Protein AF-A0A1B6MN52-F1 (afdb_monomer_lite)

Foldseek 3Di:
DDDDDDDDDDDDDDDDDDDDDCDPVNVVVVVVPDPPPPPPPLPQAPPWDWDDDPPDPDIFIPDAAECLVLQDPPHDLVSSLVVVVVCVSNQGAEYEEECVRNHLRSLLSQLVSCVVVVDDPVSHAYEYEAFQDPPDRDGGQALVRLVVVLVSSCVSSVHQAHAEYEHAEHDPVDPLVRNVVSQVVCCVVVRYVYYYYHHDDPVSVD

Structure (mmCIF, N/CA/C/O backbone):
data_AF-A0A1B6MN52-F1
#
_entry.id   AF-A0A1B6MN52-F1
#
loop_
_atom_site.group_PDB
_atom_site.id
_atom_site.type_symbol
_atom_site.label_atom_id
_atom_site.label_alt_id
_atom_site.label_comp_id
_atom_site.label_asym_id
_atom_site.label_entity_id
_atom_site.label_seq_id
_atom_site.pdbx_PDB_ins_code
_atom_site.Cartn_x
_atom_site.Cartn_y
_atom_site.Cartn_z
_atom_site.occupancy
_atom_site.B_iso_or_equiv
_atom_site.auth_seq_id
_atom_site.auth_comp_id
_atom_site.auth_asym_id
_atom_site.auth_atom_id
_atom_site.pdbx_PDB_model_num
ATOM 1 N N . MET A 1 1 ? -15.854 -44.722 72.626 1.00 38.00 1 MET A N 1
ATOM 2 C CA . MET A 1 1 ? -16.745 -44.082 71.643 1.00 38.00 1 MET A CA 1
ATOM 3 C C . MET A 1 1 ? -17.231 -45.187 70.725 1.00 38.00 1 MET A C 1
ATOM 5 O O . MET A 1 1 ? -16.377 -45.748 70.057 1.00 38.00 1 MET A O 1
ATOM 9 N N . GLU A 1 2 ? -18.524 -45.522 70.873 1.00 32.69 2 GLU A N 1
ATOM 10 C CA . GLU A 1 2 ? -19.484 -46.170 69.937 1.00 32.69 2 GLU A CA 1
ATOM 11 C C . GLU A 1 2 ? -18.996 -47.422 69.177 1.00 32.69 2 GLU A C 1
ATOM 13 O O . GLU A 1 2 ? -18.008 -47.378 68.462 1.00 32.69 2 GLU A O 1
ATOM 18 N N . GLU A 1 3 ? -19.532 -48.638 69.319 1.00 29.34 3 GLU A N 1
ATOM 19 C CA . GLU A 1 3 ? -20.911 -49.164 69.391 1.00 29.34 3 GLU A CA 1
ATOM 20 C C . GLU A 1 3 ? -21.822 -48.914 68.166 1.00 29.34 3 GLU A C 1
ATOM 22 O O . GLU A 1 3 ? -22.096 -47.787 67.778 1.00 29.34 3 GLU A O 1
ATOM 27 N N . PHE A 1 4 ? -22.355 -50.043 67.683 1.00 29.48 4 PHE A N 1
ATOM 28 C CA . PHE A 1 4 ? -23.618 -50.285 66.978 1.00 29.48 4 PHE A CA 1
ATOM 29 C C . PHE A 1 4 ? -23.739 -50.367 65.441 1.00 29.48 4 PHE A C 1
ATOM 31 O O . PHE A 1 4 ? -23.394 -49.491 64.657 1.00 29.48 4 PHE A O 1
ATOM 38 N N . GLN A 1 5 ? -24.316 -51.522 65.090 1.00 36.25 5 GLN A N 1
ATOM 39 C CA . GLN A 1 5 ? -24.817 -52.060 63.828 1.00 36.25 5 GLN A CA 1
ATOM 40 C C . GLN A 1 5 ? -25.944 -51.218 63.205 1.00 36.25 5 GLN A C 1
ATOM 42 O O . GLN A 1 5 ? -26.665 -50.551 63.939 1.00 36.25 5 GLN A O 1
ATOM 47 N N . SER A 1 6 ? -26.190 -51.391 61.895 1.00 31.91 6 SER A N 1
ATOM 48 C CA . SER A 1 6 ? -27.528 -51.632 61.289 1.00 31.91 6 SER A CA 1
ATOM 49 C C . SER A 1 6 ? -27.503 -51.336 59.772 1.00 31.91 6 SER A C 1
ATOM 51 O O . SER A 1 6 ? -27.107 -50.246 59.384 1.00 31.91 6 SER A O 1
ATOM 53 N N . SER A 1 7 ? -27.688 -52.318 58.879 1.00 33.12 7 SER A N 1
ATOM 54 C CA . SER A 1 7 ? -28.946 -52.803 58.242 1.00 33.12 7 SER A CA 1
ATOM 55 C C . SER A 1 7 ? -29.486 -51.968 57.066 1.00 33.12 7 SER A C 1
ATOM 57 O O . SER A 1 7 ? -29.616 -50.755 57.187 1.00 33.12 7 SER A O 1
ATOM 59 N N . ASN A 1 8 ? -29.974 -52.704 56.048 1.00 30.25 8 ASN A N 1
ATOM 60 C CA . ASN A 1 8 ? -31.062 -52.377 55.101 1.00 30.25 8 ASN A CA 1
ATOM 61 C C . ASN A 1 8 ? -30.804 -51.308 54.020 1.00 30.25 8 ASN A C 1
ATOM 63 O O . ASN A 1 8 ? -30.066 -50.364 54.237 1.00 30.25 8 ASN A O 1
ATOM 67 N N . GLU A 1 9 ? -31.408 -51.302 52.828 1.00 31.66 9 GLU A N 1
ATOM 68 C CA . GLU A 1 9 ? -32.207 -52.210 51.982 1.00 31.66 9 GLU A CA 1
ATOM 69 C C . GLU A 1 9 ? -32.441 -51.429 50.654 1.00 31.66 9 GLU A C 1
ATOM 71 O O . GLU A 1 9 ? -32.472 -50.204 50.677 1.00 31.66 9 GLU A O 1
ATOM 76 N N . LEU A 1 10 ? -32.653 -52.134 49.532 1.00 33.28 10 LEU A N 1
ATOM 77 C CA . LEU A 1 10 ? -33.453 -51.750 48.340 1.00 33.28 10 LEU A CA 1
ATOM 78 C C . LEU A 1 10 ? -33.221 -50.407 47.592 1.00 33.28 10 LEU A C 1
ATOM 80 O O . LEU A 1 10 ? -33.632 -49.354 48.060 1.00 33.28 10 LEU A O 1
ATOM 84 N N . GLN A 1 11 ? -32.817 -50.495 46.307 1.00 29.39 11 GLN A N 1
ATOM 85 C CA . GLN A 1 11 ? -33.588 -49.955 45.156 1.00 29.39 11 GLN A CA 1
ATOM 86 C C . GLN A 1 11 ? -32.967 -50.308 43.778 1.00 29.39 11 GLN A C 1
ATOM 88 O O . GLN A 1 11 ? -31.886 -49.854 43.417 1.00 29.39 11 GLN A O 1
ATOM 93 N N . GLN A 1 12 ? -33.698 -51.091 42.976 1.00 32.03 12 GLN A N 1
ATOM 94 C CA . GLN A 1 12 ? -33.739 -50.978 41.504 1.00 32.03 12 GLN A CA 1
ATOM 95 C C . GLN A 1 12 ? -34.892 -50.004 41.130 1.00 32.03 12 GLN A C 1
ATOM 97 O O . GLN A 1 12 ? -35.691 -49.684 42.012 1.00 32.03 12 GLN A O 1
ATOM 102 N N . PRO A 1 13 ? -35.198 -49.732 39.843 1.00 57.84 13 PRO A N 1
ATOM 103 C CA . PRO A 1 13 ? -34.399 -49.201 38.718 1.00 57.84 13 PRO A CA 1
ATOM 104 C C . PRO A 1 13 ? -35.141 -48.011 38.038 1.00 57.84 13 PRO A C 1
ATOM 106 O O . PRO A 1 13 ? -36.329 -47.867 38.276 1.00 57.84 13 PRO A O 1
ATOM 109 N N . LEU A 1 14 ? -34.557 -47.206 37.127 1.00 27.95 14 LEU A N 1
ATOM 110 C CA . LEU A 1 14 ? -35.370 -46.500 36.099 1.00 27.95 14 LEU A CA 1
ATOM 111 C C . LEU A 1 14 ? -34.567 -45.898 34.923 1.00 27.95 14 LEU A C 1
ATOM 113 O O . LEU A 1 14 ? -33.768 -44.983 35.077 1.00 27.95 14 LEU A O 1
ATOM 117 N N . CYS A 1 15 ? -34.944 -46.385 33.737 1.00 28.12 15 CYS A N 1
ATOM 118 C CA . CYS A 1 15 ? -35.182 -45.661 32.484 1.00 28.12 15 CYS A CA 1
ATOM 119 C C . CYS A 1 15 ? -34.005 -45.067 31.688 1.00 28.12 15 CYS A C 1
ATOM 121 O O . CYS A 1 15 ? -33.531 -43.958 31.922 1.00 28.12 15 CYS A O 1
ATOM 123 N N . MET A 1 16 ? -33.666 -45.781 30.610 1.00 34.88 16 MET A N 1
ATOM 124 C CA . MET A 1 16 ? -33.032 -45.249 29.404 1.00 34.88 16 MET A CA 1
ATOM 125 C C . MET A 1 16 ? -33.866 -44.092 28.831 1.00 34.88 16 MET A C 1
ATOM 127 O O . MET A 1 16 ? -34.917 -44.318 28.230 1.00 34.88 16 MET A O 1
ATOM 131 N N . GLN A 1 17 ? -33.396 -42.854 28.981 1.00 33.91 17 GLN A N 1
ATOM 132 C CA . GLN A 1 17 ? -33.974 -41.724 28.260 1.00 33.91 17 GLN A CA 1
ATOM 133 C C . GLN A 1 17 ? -33.453 -41.712 26.818 1.00 33.91 17 GLN A C 1
ATOM 135 O O . GLN A 1 17 ? -32.267 -41.523 26.556 1.00 33.91 17 GLN A O 1
ATOM 140 N N . HIS A 1 18 ? -34.383 -41.933 25.890 1.00 37.53 18 HIS A N 1
ATOM 141 C CA . HIS A 1 18 ? -34.255 -41.662 24.462 1.00 37.53 18 HIS A CA 1
ATOM 142 C C . HIS A 1 18 ? -33.687 -40.252 24.225 1.00 37.53 18 HIS A C 1
ATOM 144 O O . HIS A 1 18 ? -34.364 -39.256 24.481 1.00 37.53 18 HIS A O 1
ATOM 150 N N . GLN A 1 19 ? -32.480 -40.154 23.670 1.00 38.00 19 GLN A N 1
ATOM 151 C CA . GLN A 1 19 ? -32.040 -38.932 23.002 1.00 38.00 19 GLN A CA 1
ATOM 152 C C . GLN A 1 19 ? -32.740 -38.862 21.643 1.00 38.00 19 GLN A C 1
ATOM 154 O O . GLN A 1 19 ? -32.425 -39.625 20.731 1.00 38.00 19 GLN A O 1
ATOM 159 N N . GLN A 1 20 ? -33.721 -37.968 21.510 1.00 42.91 20 GLN A N 1
ATOM 160 C CA . GLN A 1 20 ? -34.282 -37.643 20.201 1.00 42.91 20 GLN A CA 1
ATOM 161 C C . GLN A 1 20 ? -33.248 -36.862 19.370 1.00 42.91 20 GLN A C 1
ATOM 163 O O . GLN A 1 20 ? -32.614 -35.945 19.899 1.00 42.91 20 GLN A O 1
ATOM 168 N N . PRO A 1 21 ? -33.069 -37.177 18.075 1.00 41.44 21 PRO A N 1
ATOM 169 C CA . PRO A 1 21 ? -32.198 -36.399 17.208 1.00 41.44 21 PRO A CA 1
ATOM 170 C C . PRO A 1 21 ? -32.836 -35.033 16.932 1.00 41.44 21 PRO A C 1
ATOM 172 O O . PRO A 1 21 ? -33.912 -34.942 16.344 1.00 41.44 21 PRO A O 1
ATOM 175 N N . CYS A 1 22 ? -32.155 -33.970 17.360 1.00 42.94 22 CYS A N 1
ATOM 176 C CA . CYS A 1 22 ? -32.529 -32.589 17.068 1.00 42.94 22 CYS A CA 1
ATOM 177 C C . CYS A 1 22 ? -32.523 -32.383 15.545 1.00 42.94 22 CYS A C 1
ATOM 179 O O . CYS A 1 22 ? -31.473 -32.473 14.901 1.00 42.94 22 CYS A O 1
ATOM 181 N N . SER A 1 23 ? -33.698 -32.174 14.948 1.00 67.12 23 SER A N 1
ATOM 182 C CA . SER A 1 23 ? -33.814 -31.952 13.507 1.00 67.12 23 SER A CA 1
ATOM 183 C C . SER A 1 23 ? -33.273 -30.564 13.139 1.00 67.12 23 SER A C 1
ATOM 185 O O . SER A 1 23 ? -33.251 -29.640 13.955 1.00 67.12 23 SER A O 1
ATOM 187 N N . LYS A 1 24 ? -32.851 -30.380 11.879 1.00 52.59 24 LYS A N 1
ATOM 188 C CA . LYS A 1 24 ? -32.388 -29.073 11.366 1.00 52.59 24 LYS A CA 1
ATOM 189 C C . LYS A 1 24 ? -33.420 -27.955 11.593 1.00 52.59 24 LYS A C 1
ATOM 191 O O . LYS A 1 24 ? -33.038 -26.802 11.749 1.00 52.59 24 LYS A O 1
ATOM 196 N N . GLU A 1 25 ? -34.705 -28.298 11.663 1.00 61.56 25 GLU A N 1
ATOM 197 C CA . GLU A 1 25 ? -35.805 -27.369 11.944 1.00 61.56 25 GLU A CA 1
ATOM 198 C C . GLU A 1 25 ? -35.805 -26.867 13.395 1.00 61.56 25 GLU A C 1
ATOM 200 O O . GLU A 1 25 ? -36.065 -25.689 13.621 1.00 61.56 25 GLU A O 1
ATOM 205 N N . GLN A 1 26 ? -35.427 -27.691 14.378 1.00 55.62 26 GLN A N 1
ATOM 206 C CA . GLN A 1 26 ? -35.307 -27.248 15.775 1.00 55.62 26 GLN A CA 1
ATOM 207 C C . GLN A 1 26 ? -34.138 -26.277 15.986 1.00 55.62 26 GLN A C 1
ATOM 209 O O . GLN A 1 26 ? -34.285 -25.298 16.715 1.00 55.62 26 GLN A O 1
ATOM 214 N N . LEU A 1 27 ? -33.011 -26.484 15.296 1.00 55.12 27 LEU A N 1
ATOM 215 C CA . LEU A 1 27 ? -31.889 -25.532 15.275 1.00 55.12 27 LEU A CA 1
ATOM 216 C C . LEU A 1 27 ? -32.271 -24.193 14.624 1.00 55.12 27 LEU A C 1
ATOM 218 O O . LEU A 1 27 ? -31.820 -23.135 15.062 1.00 55.12 27 LEU A O 1
ATOM 222 N N . LEU A 1 28 ? -33.119 -24.223 13.593 1.00 48.66 28 LEU A N 1
ATOM 223 C CA . LEU A 1 28 ? -33.628 -23.012 12.946 1.00 48.66 28 LEU A CA 1
ATOM 224 C C . LEU A 1 28 ? -34.589 -22.240 13.861 1.00 48.66 28 LEU A C 1
ATOM 226 O O . LEU A 1 28 ? -34.486 -21.020 13.949 1.00 48.66 28 LEU A O 1
ATOM 230 N N . LEU A 1 29 ? -35.464 -22.936 14.592 1.00 51.00 29 LEU A N 1
ATOM 231 C CA . LEU A 1 29 ? -36.423 -22.322 15.519 1.00 51.00 29 LEU A CA 1
ATOM 232 C C . LEU A 1 29 ? -35.750 -21.690 16.750 1.00 51.00 29 LEU A C 1
ATOM 234 O O . LEU A 1 29 ? -36.211 -20.658 17.236 1.00 51.00 29 LEU A O 1
ATOM 238 N N . GLN A 1 30 ? -34.630 -22.245 17.226 1.00 52.06 30 GLN A N 1
ATOM 239 C CA . GLN A 1 30 ? -33.857 -21.670 18.338 1.00 52.06 30 GLN A CA 1
ATOM 240 C C . GLN A 1 30 ? -33.238 -20.301 18.003 1.00 52.06 30 GLN A C 1
ATOM 242 O O . GLN A 1 30 ? -33.062 -19.481 18.901 1.00 52.06 30 GLN A O 1
ATOM 247 N N . ASN A 1 31 ? -32.976 -20.015 16.722 1.00 54.22 31 ASN A N 1
ATOM 248 C CA . ASN A 1 31 ? -32.437 -18.727 16.267 1.00 54.22 31 ASN A CA 1
ATOM 249 C C . ASN A 1 31 ? -33.497 -17.626 16.098 1.00 54.22 31 ASN A C 1
ATOM 251 O O . ASN A 1 31 ? -33.137 -16.471 15.883 1.00 54.22 31 ASN A O 1
ATOM 255 N N . ILE A 1 32 ? -34.789 -17.962 16.165 1.00 54.59 32 ILE A N 1
ATOM 256 C CA . ILE A 1 32 ? -35.883 -16.988 16.010 1.00 54.59 32 ILE A CA 1
ATOM 257 C C . ILE A 1 32 ? -36.199 -16.295 17.348 1.00 54.59 32 ILE A C 1
ATOM 259 O O . ILE A 1 32 ? -36.657 -15.157 17.352 1.00 54.59 32 ILE A O 1
ATOM 263 N N . ASN A 1 33 ? -35.899 -16.948 18.479 1.00 44.91 33 ASN A N 1
ATOM 264 C CA . ASN A 1 33 ? -36.234 -16.463 19.825 1.00 44.91 33 ASN A CA 1
ATOM 265 C C . ASN A 1 33 ? -35.038 -15.956 20.644 1.00 44.91 33 ASN A C 1
ATOM 267 O O . ASN A 1 33 ? -35.212 -15.555 21.796 1.00 44.91 33 ASN A O 1
ATOM 271 N N . THR A 1 34 ? -33.827 -15.945 20.090 1.00 44.41 34 THR A N 1
ATOM 272 C CA . THR A 1 34 ? -32.710 -15.232 20.714 1.00 44.41 34 THR A CA 1
ATOM 273 C C . THR A 1 34 ? -32.957 -13.732 20.557 1.00 44.41 34 THR A C 1
ATOM 275 O O . THR A 1 34 ? -33.154 -13.283 19.425 1.00 44.41 34 THR A O 1
ATOM 278 N N . PRO A 1 35 ? -32.941 -12.924 21.639 1.00 40.91 35 PRO A N 1
ATOM 279 C CA . PRO A 1 35 ? -32.939 -11.480 21.482 1.00 40.91 35 PRO A CA 1
ATOM 280 C C . PRO A 1 35 ? -31.762 -11.144 20.577 1.00 40.91 35 PRO A C 1
ATOM 282 O O . PRO A 1 35 ? -30.617 -11.495 20.873 1.00 40.91 35 PRO A O 1
ATOM 285 N N . SER A 1 36 ? -32.068 -10.546 19.426 1.00 44.16 36 SER A N 1
ATOM 286 C CA . SER A 1 36 ? -31.068 -10.096 18.478 1.00 44.16 36 SER A CA 1
ATOM 287 C C . SER A 1 36 ? -30.054 -9.282 19.265 1.00 44.16 36 SER A C 1
ATOM 289 O O . SER A 1 36 ? -30.404 -8.216 19.776 1.00 44.16 36 SER A O 1
ATOM 291 N N . VAL A 1 37 ? -28.817 -9.774 19.383 1.00 44.28 37 VAL A N 1
ATOM 292 C CA . VAL A 1 37 ? -27.692 -8.902 19.710 1.00 44.28 37 VAL A CA 1
ATOM 293 C C . VAL A 1 37 ? -27.797 -7.805 18.676 1.00 44.28 37 VAL A C 1
ATOM 295 O O . VAL A 1 37 ? -27.647 -8.071 17.481 1.00 44.28 37 VAL A O 1
ATOM 298 N N . THR A 1 38 ? -28.199 -6.619 19.121 1.00 41.78 38 THR A N 1
ATOM 299 C CA . THR A 1 38 ? -28.375 -5.451 18.281 1.00 41.78 38 THR A CA 1
ATOM 300 C C . THR A 1 38 ? -27.030 -5.270 17.616 1.00 41.78 38 THR A C 1
ATOM 302 O O . THR A 1 38 ? -26.061 -4.848 18.245 1.00 41.78 38 THR A O 1
ATOM 305 N N . ARG A 1 39 ? -26.936 -5.710 16.359 1.00 43.88 39 ARG A N 1
ATOM 306 C CA . ARG A 1 39 ? -25.781 -5.479 15.513 1.00 43.88 39 ARG A CA 1
ATOM 307 C C . ARG A 1 39 ? -25.676 -3.969 15.519 1.00 43.88 39 ARG A C 1
ATOM 309 O O . ARG A 1 39 ? -26.550 -3.325 14.944 1.00 43.88 39 ARG A O 1
ATOM 316 N N . GLN A 1 40 ? -24.721 -3.420 16.272 1.00 43.84 40 GLN A N 1
ATOM 317 C CA . GLN A 1 40 ? -24.479 -1.988 16.280 1.00 43.84 40 GLN A CA 1
ATOM 318 C C . GLN A 1 40 ? -24.283 -1.634 14.816 1.00 43.84 40 GLN A C 1
ATOM 320 O O . GLN A 1 40 ? -23.302 -2.032 14.186 1.00 43.84 40 GLN A O 1
ATOM 325 N N . SER A 1 41 ? -25.307 -1.014 14.239 1.00 46.06 41 SER A N 1
ATOM 326 C CA . SER A 1 41 ? -25.228 -0.430 12.924 1.00 46.06 41 SER A CA 1
ATOM 327 C C . SER A 1 41 ? -24.222 0.682 13.111 1.00 46.06 41 SER A C 1
ATOM 329 O O . SER A 1 41 ? -24.592 1.754 13.579 1.00 46.06 41 SER A O 1
ATOM 331 N N . SER A 1 42 ? -22.947 0.400 12.837 1.00 57.09 42 SER A N 1
ATOM 332 C CA . SER A 1 42 ? -21.941 1.431 12.653 1.00 57.09 42 SER A CA 1
ATOM 333 C C . SER A 1 42 ? -22.517 2.338 11.579 1.00 57.09 42 SER A C 1
ATOM 335 O O . SER A 1 42 ? -22.575 1.954 10.406 1.00 57.09 42 SER A O 1
ATOM 337 N N . THR A 1 43 ? -23.086 3.463 11.991 1.00 60.62 43 THR A N 1
ATOM 338 C CA . THR A 1 43 ? -23.640 4.462 11.094 1.00 60.62 43 THR A CA 1
ATOM 339 C C . THR A 1 43 ? -22.464 4.928 10.261 1.00 60.62 43 THR A C 1
ATOM 341 O O . THR A 1 43 ? -21.622 5.683 10.732 1.00 60.62 43 THR A O 1
ATOM 344 N N . VAL A 1 44 ? -22.351 4.380 9.051 1.00 66.44 44 VAL A N 1
ATOM 345 C CA . VAL A 1 44 ? -21.337 4.776 8.079 1.00 66.44 44 VAL A CA 1
ATOM 346 C C . VAL A 1 44 ? -21.414 6.294 7.970 1.00 66.44 44 VAL A C 1
ATOM 348 O O . VAL A 1 44 ? -22.509 6.826 7.761 1.00 66.44 44 VAL A O 1
ATOM 351 N N . THR A 1 45 ? -20.285 6.982 8.167 1.00 82.06 45 THR A N 1
ATOM 352 C CA . THR A 1 45 ? -20.240 8.447 8.198 1.00 82.06 45 THR A CA 1
ATOM 353 C C . THR A 1 45 ? -20.978 9.017 6.982 1.00 82.06 45 THR A C 1
ATOM 355 O O . THR A 1 45 ? -20.728 8.555 5.860 1.00 82.06 45 THR A O 1
ATOM 358 N N . PRO A 1 46 ? -21.895 9.993 7.156 1.00 85.94 46 PRO A N 1
ATOM 359 C CA . PRO A 1 46 ? -22.659 10.554 6.048 1.00 85.94 46 PRO A CA 1
ATOM 360 C C . PRO A 1 46 ? -21.758 10.947 4.868 1.00 85.94 46 PRO A C 1
ATOM 362 O O . PRO A 1 46 ? -20.791 11.687 5.026 1.00 85.94 46 PRO A O 1
ATOM 365 N N . GLY A 1 47 ? -22.060 10.426 3.675 1.00 86.94 47 GLY A N 1
ATOM 366 C CA . GLY A 1 47 ? -21.284 10.678 2.452 1.00 86.94 47 GLY A CA 1
ATOM 367 C C . GLY A 1 47 ? -20.154 9.680 2.158 1.00 86.94 47 GLY A C 1
ATOM 368 O O . GLY A 1 47 ? -19.666 9.650 1.020 1.00 86.94 47 GLY A O 1
ATOM 369 N N . LEU A 1 48 ? -19.783 8.817 3.109 1.00 93.31 48 LEU A N 1
ATOM 370 C CA . LEU A 1 48 ? -18.844 7.725 2.862 1.00 93.31 48 LEU A CA 1
ATOM 371 C C . LEU A 1 48 ? -19.521 6.631 2.020 1.00 93.31 48 LEU A C 1
ATOM 373 O O . LEU A 1 48 ? -20.610 6.147 2.333 1.00 93.31 48 LEU A O 1
ATOM 377 N N . ARG A 1 49 ? -18.881 6.249 0.914 1.00 95.12 49 ARG A N 1
ATOM 378 C CA . ARG A 1 49 ? -19.376 5.237 -0.032 1.00 95.12 49 ARG A CA 1
ATOM 379 C C . ARG A 1 49 ? -18.272 4.260 -0.391 1.00 95.12 49 ARG A C 1
ATOM 381 O O . ARG A 1 49 ? -17.121 4.657 -0.531 1.00 95.12 49 ARG A O 1
ATOM 388 N N . TYR A 1 50 ? -18.644 3.010 -0.643 1.00 96.69 50 TYR A N 1
ATOM 389 C CA . TYR A 1 50 ? -17.711 1.975 -1.084 1.00 96.69 50 TYR A CA 1
ATOM 390 C C . TYR A 1 50 ? -17.869 1.685 -2.570 1.00 96.69 50 TYR A C 1
ATOM 392 O O . TYR A 1 50 ? -18.966 1.352 -3.028 1.00 96.69 50 TYR A O 1
ATOM 400 N N . ARG A 1 51 ? -16.760 1.740 -3.304 1.00 96.81 51 ARG A N 1
ATOM 401 C CA . ARG A 1 51 ? -16.688 1.513 -4.753 1.00 96.81 51 ARG A CA 1
ATOM 402 C C . ARG A 1 51 ? -15.564 0.550 -5.094 1.00 96.81 51 ARG A C 1
ATOM 404 O O . ARG A 1 51 ? -14.605 0.419 -4.341 1.00 96.81 51 ARG A O 1
ATOM 411 N N . ASN A 1 52 ? -15.679 -0.105 -6.237 1.00 98.19 52 ASN A N 1
ATOM 412 C CA . ASN A 1 52 ? -14.601 -0.910 -6.788 1.00 98.19 52 ASN A CA 1
ATOM 413 C C . ASN A 1 52 ? -13.418 -0.017 -7.194 1.00 98.19 52 ASN A C 1
ATOM 415 O O . ASN A 1 52 ? -13.623 1.098 -7.686 1.00 98.19 52 ASN A O 1
ATOM 419 N N . ILE A 1 53 ? -12.186 -0.496 -7.000 1.00 96.62 53 ILE A N 1
ATOM 420 C CA . ILE A 1 53 ? -11.002 0.144 -7.585 1.00 96.62 53 ILE A CA 1
ATOM 421 C C . ILE A 1 53 ? -10.850 -0.316 -9.040 1.00 96.62 53 ILE A C 1
ATOM 423 O O . ILE A 1 53 ? -10.567 -1.482 -9.333 1.00 96.62 53 ILE A O 1
ATOM 427 N N . GLY A 1 54 ? -11.113 0.602 -9.970 1.00 95.62 54 GLY A N 1
ATOM 428 C CA . GLY A 1 54 ? -11.182 0.290 -11.397 1.00 95.62 54 GLY A CA 1
ATOM 429 C C . GLY A 1 54 ? -12.237 -0.780 -11.694 1.00 95.62 54 GLY A C 1
ATOM 430 O O . GLY A 1 54 ? -13.354 -0.723 -11.184 1.00 95.62 54 GLY A O 1
ATOM 431 N N . LYS A 1 55 ? -11.869 -1.771 -12.512 1.00 97.56 55 LYS A N 1
ATOM 432 C CA . LYS A 1 55 ? -12.725 -2.920 -12.859 1.00 97.56 55 LYS A CA 1
ATOM 433 C C . LYS A 1 55 ? -12.555 -4.122 -11.915 1.00 97.56 55 LYS A C 1
ATOM 435 O O . LYS A 1 55 ? -13.136 -5.172 -12.167 1.00 97.56 55 LYS A O 1
ATOM 440 N N . SER A 1 56 ? -11.731 -4.006 -10.871 1.00 97.94 56 SER A N 1
ATOM 441 C CA . SER A 1 56 ? -11.453 -5.120 -9.954 1.00 97.94 56 SER A CA 1
ATOM 442 C C . SER A 1 56 ? -12.620 -5.389 -8.995 1.00 97.94 56 SER A C 1
ATOM 444 O O . SER A 1 56 ? -13.514 -4.560 -8.835 1.00 97.94 56 SER A O 1
ATOM 446 N N . GLY A 1 57 ? -12.595 -6.530 -8.301 1.00 98.12 57 GLY A N 1
ATOM 447 C CA . GLY A 1 57 ? -13.554 -6.855 -7.237 1.00 98.12 57 GLY A CA 1
ATOM 448 C C . GLY A 1 57 ? -13.276 -6.171 -5.889 1.00 98.12 57 GLY A C 1
ATOM 449 O O . GLY A 1 57 ? -14.112 -6.247 -4.990 1.00 98.12 57 GLY A O 1
ATOM 450 N N . LEU A 1 58 ? -12.126 -5.504 -5.727 1.00 98.31 58 LEU A N 1
ATOM 451 C CA . LEU A 1 58 ? -11.714 -4.905 -4.457 1.00 98.31 58 LEU A CA 1
ATOM 452 C C . LEU A 1 58 ? -12.503 -3.615 -4.184 1.00 98.31 58 LEU A C 1
ATOM 454 O O . LEU A 1 58 ? -12.430 -2.658 -4.958 1.00 98.31 58 LEU A O 1
ATOM 458 N N . ARG A 1 59 ? -13.258 -3.586 -3.077 1.00 97.88 59 ARG A N 1
ATOM 459 C CA . ARG A 1 59 ? -14.093 -2.441 -2.678 1.00 97.88 59 ARG A CA 1
ATOM 460 C C . ARG A 1 59 ? -13.390 -1.562 -1.646 1.00 97.88 59 ARG A C 1
ATOM 462 O O . ARG A 1 59 ? -13.150 -1.988 -0.520 1.00 97.88 59 ARG A O 1
ATOM 469 N N . VAL A 1 60 ? -13.147 -0.311 -2.013 1.00 97.88 60 VAL A N 1
ATOM 470 C CA . VAL A 1 60 ? -12.518 0.713 -1.170 1.00 97.88 60 VAL A CA 1
ATOM 471 C C . VAL A 1 60 ? -13.527 1.788 -0.783 1.00 97.88 60 VAL A C 1
ATOM 473 O O . VAL A 1 60 ? -14.450 2.091 -1.549 1.00 97.88 60 VAL A O 1
ATOM 476 N N . SER A 1 61 ? -13.348 2.394 0.387 1.00 97.75 61 SER A N 1
ATOM 477 C CA . SER A 1 61 ? -14.009 3.645 0.738 1.00 97.75 61 SER A CA 1
ATOM 478 C C . SER A 1 61 ? -13.611 4.746 -0.254 1.00 97.75 61 SER A C 1
ATOM 480 O O . SER A 1 61 ? -12.507 4.778 -0.796 1.00 97.75 61 SER A O 1
ATOM 482 N N . ASN A 1 62 ? -14.531 5.666 -0.545 1.00 94.94 62 ASN A N 1
ATOM 483 C CA . ASN A 1 62 ? -14.287 6.782 -1.460 1.00 94.94 62 ASN A CA 1
ATOM 484 C C . ASN A 1 62 ? -13.288 7.812 -0.914 1.00 94.94 62 ASN A C 1
ATOM 486 O O . ASN A 1 62 ? -12.805 8.614 -1.712 1.00 94.94 62 ASN A O 1
ATOM 490 N N . VAL A 1 63 ? -12.979 7.739 0.382 1.00 95.38 63 VAL A N 1
ATOM 491 C CA . VAL A 1 63 ? -11.913 8.457 1.086 1.00 95.38 63 VAL A CA 1
ATOM 492 C C . VAL A 1 63 ? -10.937 7.427 1.653 1.00 95.38 63 VAL A C 1
ATOM 494 O O . VAL A 1 63 ? -11.372 6.401 2.176 1.00 95.38 63 VAL A O 1
ATOM 497 N N . GLY A 1 64 ? -9.638 7.696 1.545 1.00 95.38 64 GLY A N 1
ATOM 498 C CA . GLY A 1 64 ? -8.567 6.895 2.136 1.00 95.38 64 GLY A CA 1
ATOM 499 C C . GLY A 1 64 ? -7.708 7.723 3.080 1.00 95.38 64 GLY A C 1
ATOM 500 O O . GLY A 1 64 ? -7.664 8.947 2.947 1.00 95.38 64 GLY A O 1
ATOM 501 N N . LEU A 1 65 ? -7.014 7.063 4.007 1.00 95.56 65 LEU A N 1
ATOM 502 C CA . LEU A 1 65 ? -6.039 7.712 4.880 1.00 95.56 65 LEU A CA 1
ATOM 503 C C . LEU A 1 65 ? -4.628 7.504 4.319 1.00 95.56 65 LEU A C 1
ATOM 505 O O . LEU A 1 65 ? -4.085 6.402 4.370 1.00 95.56 65 LEU A O 1
ATOM 509 N N . GLY A 1 66 ? -4.039 8.571 3.781 1.00 91.81 66 GLY A N 1
ATOM 510 C CA . GLY A 1 66 ? -2.629 8.593 3.397 1.00 91.81 66 GLY A CA 1
ATOM 511 C C . GLY A 1 66 ? -1.749 8.872 4.610 1.00 91.81 66 GLY A C 1
ATOM 512 O O . GLY A 1 66 ? -1.999 9.819 5.352 1.00 91.81 66 GLY A O 1
ATOM 513 N N . THR A 1 67 ? -0.706 8.073 4.806 1.00 83.44 67 THR A N 1
ATOM 514 C CA . THR A 1 67 ? 0.044 8.073 6.066 1.00 83.44 67 THR A CA 1
ATOM 515 C C . THR A 1 67 ? 1.247 9.018 6.100 1.00 83.44 67 THR A C 1
ATOM 517 O O . THR A 1 67 ? 1.847 9.204 7.157 1.00 83.44 67 THR A O 1
ATOM 520 N N . TRP A 1 68 ? 1.572 9.670 4.975 1.00 80.81 68 TRP A N 1
ATOM 521 C CA . TRP A 1 68 ? 2.712 10.591 4.866 1.00 80.81 68 TRP A CA 1
ATOM 522 C C . TRP A 1 68 ? 2.679 11.702 5.924 1.00 80.81 68 TRP A C 1
ATOM 524 O O . TRP A 1 68 ? 3.663 11.925 6.621 1.00 80.81 68 TRP A O 1
ATOM 534 N N . VAL A 1 69 ? 1.548 12.395 6.062 1.00 72.69 69 VAL A N 1
ATOM 535 C CA . VAL A 1 69 ? 1.416 13.481 7.046 1.00 72.69 69 VAL A CA 1
ATOM 536 C C . VAL A 1 69 ? 1.182 12.917 8.449 1.00 72.69 69 VAL A C 1
ATOM 538 O O . VAL A 1 69 ? 1.686 13.467 9.424 1.00 72.69 69 VAL A O 1
ATOM 541 N N . THR A 1 70 ? 0.454 11.802 8.550 1.00 77.12 70 THR A N 1
ATOM 542 C CA . THR A 1 70 ? 0.036 11.195 9.821 1.00 77.12 70 THR A CA 1
ATOM 543 C C . THR A 1 70 ? 1.201 10.660 10.643 1.00 77.12 70 THR A C 1
ATOM 545 O O . THR A 1 70 ? 1.218 10.867 11.847 1.00 77.12 70 THR A O 1
ATOM 548 N N . PHE A 1 71 ? 2.184 10.022 10.008 1.00 80.38 71 PHE A N 1
ATOM 549 C CA . PHE A 1 71 ? 3.390 9.515 10.678 1.00 80.38 71 PHE A CA 1
ATOM 550 C C . PHE A 1 71 ? 4.593 10.446 10.465 1.00 80.38 71 PHE A C 1
ATOM 552 O O . PHE A 1 71 ? 5.749 10.020 10.440 1.00 80.38 71 PHE A O 1
ATOM 559 N N . GLY A 1 72 ? 4.327 11.731 10.220 1.00 73.19 72 GLY A N 1
ATOM 560 C CA . GLY A 1 72 ? 5.354 12.760 10.113 1.00 73.19 72 GLY A CA 1
ATOM 561 C C . GLY A 1 72 ? 6.071 13.006 11.443 1.00 73.19 72 GLY A C 1
ATOM 562 O O . GLY A 1 72 ? 5.568 12.690 12.517 1.00 73.19 72 GLY A O 1
ATOM 563 N N . ASN A 1 73 ? 7.241 13.647 11.390 1.00 73.50 73 ASN A N 1
ATOM 564 C CA . ASN A 1 73 ? 8.077 13.901 12.576 1.00 73.50 73 ASN A CA 1
ATOM 565 C C . ASN A 1 73 ? 7.400 14.737 13.680 1.00 73.50 73 ASN A C 1
ATOM 567 O O . ASN A 1 73 ? 7.875 14.729 14.809 1.00 73.50 73 ASN A O 1
ATOM 571 N N . ASN A 1 74 ? 6.307 15.437 13.369 1.00 79.62 74 ASN A N 1
ATOM 572 C CA . ASN A 1 74 ? 5.604 16.324 14.298 1.00 79.62 74 ASN A CA 1
ATOM 573 C C . ASN A 1 74 ? 4.341 15.696 14.915 1.00 79.62 74 ASN A C 1
ATOM 575 O O . ASN A 1 74 ? 3.573 16.411 15.553 1.00 79.62 74 ASN A O 1
ATOM 579 N N . VAL A 1 75 ? 4.094 14.402 14.692 1.00 83.69 75 VAL A N 1
ATOM 580 C CA . VAL A 1 75 ? 2.930 13.681 15.229 1.00 83.69 75 VAL A CA 1
ATOM 581 C C . VAL A 1 75 ? 3.423 12.603 16.192 1.00 83.69 75 VAL A C 1
ATOM 583 O O . VAL A 1 75 ? 4.324 11.830 15.850 1.00 83.69 75 VAL A O 1
ATOM 586 N N . SER A 1 76 ? 2.872 12.575 17.410 1.00 89.19 76 SER A N 1
ATOM 587 C CA . SER A 1 76 ? 3.191 11.527 18.388 1.00 89.19 76 SER A CA 1
ATOM 588 C C . SER A 1 76 ? 2.550 10.192 17.997 1.00 89.19 76 SER A C 1
ATOM 590 O O . SER A 1 76 ? 1.575 10.159 17.243 1.00 89.19 76 SER A O 1
ATOM 592 N N . GLU A 1 77 ? 3.064 9.082 18.526 1.00 89.25 77 GLU A N 1
ATOM 593 C CA . GLU A 1 77 ? 2.500 7.751 18.261 1.00 89.25 77 GLU A CA 1
ATOM 594 C C . GLU A 1 77 ? 1.026 7.662 18.696 1.00 89.25 77 GLU A C 1
ATOM 596 O O . GLU A 1 77 ? 0.196 7.109 17.975 1.00 89.25 77 GLU A O 1
ATOM 601 N N . GLU A 1 78 ? 0.663 8.286 19.821 1.00 92.25 78 GLU A N 1
ATOM 602 C CA . GLU A 1 78 ? -0.712 8.321 20.330 1.00 92.25 78 GLU A CA 1
ATOM 603 C C . GLU A 1 78 ? -1.639 9.127 19.418 1.00 92.25 78 GLU A C 1
ATOM 605 O O . GLU A 1 78 ? -2.785 8.736 19.185 1.00 92.25 78 GLU A O 1
ATOM 610 N N . GLN A 1 79 ? -1.152 10.250 18.882 1.00 93.19 79 GLN A N 1
ATOM 611 C CA . GLN A 1 79 ? -1.907 11.055 17.924 1.00 93.19 79 GLN A CA 1
ATOM 612 C C . GLN A 1 79 ? -2.116 10.287 16.619 1.00 93.19 79 GLN A C 1
ATOM 614 O O . GLN A 1 79 ? -3.221 10.288 16.074 1.00 93.19 79 GLN A O 1
ATOM 619 N N . ALA A 1 80 ? -1.083 9.602 16.132 1.00 92.19 80 ALA A N 1
ATOM 620 C CA . ALA A 1 80 ? -1.180 8.798 14.926 1.00 92.19 80 ALA A CA 1
ATOM 621 C C . ALA A 1 80 ? -2.152 7.619 15.108 1.00 92.19 80 ALA A C 1
ATOM 623 O O . ALA A 1 80 ? -3.008 7.388 14.250 1.00 92.19 80 ALA A O 1
ATOM 624 N N . GLU A 1 81 ? -2.101 6.933 16.256 1.00 95.44 81 GLU A N 1
ATOM 625 C CA . GLU A 1 81 ? -3.070 5.895 16.623 1.00 95.44 81 GLU A CA 1
ATOM 626 C C . GLU A 1 81 ? -4.500 6.444 16.663 1.00 95.44 81 GLU A C 1
ATOM 628 O O . GLU A 1 81 ? -5.402 5.828 16.090 1.00 95.44 81 GLU A O 1
ATOM 633 N N . ALA A 1 82 ? -4.713 7.607 17.285 1.00 95.88 82 ALA A N 1
ATOM 634 C CA . ALA A 1 82 ? -6.026 8.242 17.358 1.00 95.88 82 ALA A CA 1
ATOM 635 C C . ALA A 1 82 ? -6.578 8.588 15.965 1.00 95.88 82 ALA A C 1
ATOM 637 O O . ALA A 1 82 ? -7.761 8.369 15.700 1.00 95.88 82 ALA A O 1
ATOM 638 N N . VAL A 1 83 ? -5.730 9.067 15.047 1.00 95.75 83 VAL A N 1
ATOM 639 C CA . VAL A 1 83 ? -6.123 9.361 13.659 1.00 95.75 83 VAL A CA 1
ATOM 640 C C . VAL A 1 83 ? -6.508 8.086 12.905 1.00 95.75 83 VAL A C 1
ATOM 642 O O . VAL A 1 83 ? -7.554 8.052 12.254 1.00 95.75 83 VAL A O 1
ATOM 645 N N . VAL A 1 84 ? -5.700 7.024 13.002 1.00 96.50 84 VAL A N 1
ATOM 646 C CA . VAL A 1 84 ? -5.988 5.736 12.344 1.00 96.50 84 VAL A CA 1
ATOM 647 C C . VAL A 1 84 ? -7.271 5.114 12.902 1.00 96.50 84 VAL A C 1
ATOM 649 O O . VAL A 1 84 ? -8.102 4.625 12.135 1.00 96.50 84 VAL A O 1
ATOM 652 N N . GLN A 1 85 ? -7.468 5.179 14.221 1.00 96.81 85 GLN A N 1
ATOM 653 C CA . GLN A 1 85 ? -8.688 4.720 14.881 1.00 96.81 85 GLN A CA 1
ATOM 654 C C . GLN A 1 85 ? -9.918 5.494 14.407 1.00 96.81 85 GLN A C 1
ATOM 656 O O . GLN A 1 85 ? -10.883 4.873 13.964 1.00 96.81 85 GLN A O 1
ATOM 661 N N . ALA A 1 86 ? -9.867 6.826 14.424 1.00 95.88 86 ALA A N 1
ATOM 662 C CA . ALA A 1 86 ? -10.976 7.661 13.975 1.00 95.88 86 ALA A CA 1
ATOM 663 C C . ALA A 1 86 ? -11.337 7.399 12.502 1.00 95.88 86 ALA A C 1
ATOM 665 O O . ALA A 1 86 ? -12.519 7.345 12.153 1.00 95.88 86 ALA A O 1
ATOM 666 N N . ALA A 1 87 ? -10.338 7.190 11.637 1.00 96.06 87 ALA A N 1
ATOM 667 C CA . ALA A 1 87 ? -10.554 6.831 10.238 1.00 96.06 87 ALA A CA 1
ATOM 668 C C . ALA A 1 87 ? -11.283 5.483 10.104 1.00 96.06 87 ALA A C 1
ATOM 670 O O . ALA A 1 87 ? -12.313 5.408 9.428 1.00 96.06 87 ALA A O 1
ATOM 671 N N . TYR A 1 88 ? -10.788 4.442 10.780 1.00 96.94 88 TYR A N 1
ATOM 672 C CA . TYR A 1 88 ? -11.383 3.107 10.736 1.00 96.94 88 TYR A CA 1
ATOM 673 C C . TYR A 1 88 ? -12.820 3.095 11.275 1.00 96.94 88 TYR A C 1
ATOM 675 O O . TYR A 1 88 ? -13.724 2.564 10.630 1.00 96.94 88 TYR A O 1
ATOM 683 N N . GLU A 1 89 ? -13.057 3.728 12.426 1.00 95.69 89 GLU A N 1
ATOM 684 C CA . GLU A 1 89 ? -14.383 3.814 13.055 1.00 95.69 89 GLU A CA 1
ATOM 685 C C . GLU A 1 89 ? -15.381 4.622 12.214 1.00 95.69 89 GLU A C 1
ATOM 687 O O . GLU A 1 89 ? -16.573 4.319 12.208 1.00 95.69 89 GLU A O 1
ATOM 692 N N . SER A 1 90 ? -14.892 5.582 11.423 1.00 95.69 90 SER A N 1
ATOM 693 C CA . SER A 1 90 ? -15.696 6.319 10.437 1.00 95.69 90 SER A CA 1
ATOM 694 C C . SER A 1 90 ? -16.038 5.497 9.185 1.00 95.69 90 SER A C 1
ATOM 696 O O . SER A 1 90 ? -16.793 5.961 8.331 1.00 95.69 90 SER A O 1
ATOM 698 N N . GLY A 1 91 ? -15.479 4.290 9.043 1.00 96.38 91 GLY A N 1
ATOM 699 C CA . GLY A 1 91 ? -15.660 3.395 7.898 1.00 96.38 91 GLY A CA 1
ATOM 700 C C . GLY A 1 91 ? -14.622 3.558 6.781 1.00 96.38 91 GLY A C 1
ATOM 701 O O . GLY A 1 91 ? -14.794 2.992 5.702 1.00 96.38 91 GLY A O 1
ATOM 702 N N . ILE A 1 92 ? -13.548 4.327 6.984 1.00 97.38 92 ILE A N 1
ATOM 703 C CA . ILE A 1 92 ? -12.430 4.325 6.032 1.00 97.38 92 ILE A CA 1
ATOM 704 C C . ILE A 1 92 ? -11.751 2.964 6.124 1.00 97.38 92 ILE A C 1
ATOM 706 O O . ILE A 1 92 ? -11.316 2.548 7.196 1.00 97.38 92 ILE A O 1
ATOM 710 N N . ASN A 1 93 ? -11.651 2.275 4.989 1.00 97.81 93 ASN A N 1
ATOM 711 C CA . ASN A 1 93 ? -11.064 0.942 4.944 1.00 97.81 93 ASN A CA 1
ATOM 712 C C . ASN A 1 93 ? -9.727 0.888 4.211 1.00 97.81 93 ASN A C 1
ATOM 714 O O . ASN A 1 93 ? -9.171 -0.195 4.129 1.00 97.81 93 ASN A O 1
ATOM 718 N N . VAL A 1 94 ? -9.215 1.994 3.667 1.00 98.00 94 VAL A N 1
ATOM 719 C CA . VAL A 1 94 ? -7.960 2.007 2.904 1.00 98.00 94 VAL A CA 1
ATOM 720 C C . VAL A 1 94 ? -6.921 2.920 3.551 1.00 98.00 94 VAL A C 1
ATOM 722 O O . VAL A 1 94 ? -7.168 4.110 3.763 1.00 98.00 94 VAL A O 1
ATOM 725 N N . PHE A 1 95 ? -5.758 2.337 3.840 1.00 97.31 95 PHE A N 1
ATOM 726 C CA . PHE A 1 95 ? -4.599 2.979 4.451 1.00 97.31 95 PHE A CA 1
ATOM 727 C C . PHE A 1 95 ? -3.422 2.911 3.483 1.00 97.31 95 PHE A C 1
ATOM 729 O O . PHE A 1 95 ? -2.992 1.823 3.096 1.00 97.31 95 PHE A O 1
ATOM 736 N N . ASP A 1 96 ? -2.924 4.076 3.083 1.00 95.50 96 ASP A N 1
ATOM 737 C CA . ASP A 1 96 ? -1.953 4.206 2.003 1.00 95.50 96 ASP A CA 1
ATOM 738 C C . ASP A 1 96 ? -0.595 4.695 2.506 1.00 95.50 96 ASP A C 1
ATOM 740 O O . ASP A 1 96 ? -0.477 5.784 3.068 1.00 95.50 96 ASP A O 1
ATOM 744 N N . LEU A 1 97 ? 0.434 3.882 2.268 1.00 93.44 97 LEU A N 1
ATOM 745 C CA . LEU A 1 97 ? 1.815 4.096 2.688 1.00 93.44 97 LEU A CA 1
ATOM 746 C C . LEU A 1 97 ? 2.747 4.278 1.487 1.00 93.44 97 LEU A C 1
ATOM 748 O O . LEU A 1 97 ? 2.379 4.128 0.316 1.00 93.44 97 LEU A O 1
ATOM 752 N N . SER A 1 98 ? 3.990 4.643 1.773 1.00 86.12 98 SER A N 1
ATOM 753 C CA . SER A 1 98 ? 5.042 4.795 0.776 1.00 86.12 98 SER A CA 1
ATOM 754 C C . SER A 1 98 ? 6.399 4.697 1.450 1.00 86.12 98 SER A C 1
ATOM 756 O O . SER A 1 98 ? 6.636 5.383 2.438 1.00 86.12 98 SER A O 1
ATOM 758 N N . GLU A 1 99 ? 7.339 3.972 0.851 1.00 76.38 99 GLU A N 1
ATOM 759 C CA . GLU A 1 99 ? 8.711 3.897 1.376 1.00 76.38 99 GLU A CA 1
ATOM 760 C C . GLU A 1 99 ? 9.414 5.280 1.434 1.00 76.38 99 GLU A C 1
ATOM 762 O O . GLU A 1 99 ? 10.197 5.545 2.338 1.00 76.38 99 GLU A O 1
ATOM 767 N N . ALA A 1 100 ? 9.101 6.194 0.504 1.00 68.81 100 ALA A N 1
ATOM 768 C CA . ALA A 1 100 ? 9.697 7.531 0.442 1.00 68.81 100 ALA A CA 1
ATOM 769 C C . ALA A 1 100 ? 9.164 8.519 1.486 1.00 68.81 100 ALA A C 1
ATOM 771 O O . ALA A 1 100 ? 9.767 9.566 1.701 1.00 68.81 100 ALA A O 1
ATOM 772 N N . HIS A 1 101 ? 8.022 8.227 2.105 1.00 65.38 101 HIS A N 1
ATOM 773 C CA . HIS A 1 101 ? 7.296 9.185 2.930 1.00 65.38 101 HIS A CA 1
ATOM 774 C C . HIS A 1 101 ? 7.129 8.602 4.327 1.00 65.38 101 HIS A C 1
ATOM 776 O O . HIS A 1 101 ? 6.269 7.755 4.544 1.00 65.38 101 HIS A O 1
ATOM 782 N N . CYS A 1 102 ? 8.013 8.997 5.246 1.00 66.50 102 CYS A N 1
ATOM 783 C CA . CYS A 1 102 ? 8.138 8.424 6.596 1.00 66.50 102 CYS A CA 1
ATOM 784 C C . CYS A 1 102 ? 8.541 6.928 6.631 1.00 66.50 102 CYS A C 1
ATOM 786 O O . CYS A 1 102 ? 8.814 6.387 7.702 1.00 66.50 102 CYS A O 1
ATOM 788 N N . GLY A 1 103 ? 8.668 6.291 5.460 1.00 69.94 103 GLY A N 1
ATOM 789 C CA . GLY A 1 103 ? 9.360 5.033 5.191 1.00 69.94 103 GLY A CA 1
ATOM 790 C C . GLY A 1 103 ? 9.120 3.918 6.200 1.00 69.94 103 GLY A C 1
ATOM 791 O O . GLY A 1 103 ? 7.984 3.555 6.495 1.00 69.94 103 GLY A O 1
ATOM 792 N N . ILE A 1 104 ? 10.225 3.371 6.715 1.00 82.56 104 ILE A N 1
ATOM 793 C CA . ILE A 1 104 ? 10.262 2.263 7.683 1.00 82.56 104 ILE A CA 1
ATOM 794 C C . ILE A 1 104 ? 9.380 2.549 8.905 1.00 82.56 104 ILE A C 1
ATOM 796 O O . ILE A 1 104 ? 8.704 1.643 9.386 1.00 82.56 104 ILE A O 1
ATOM 800 N N . ARG A 1 105 ? 9.378 3.795 9.397 1.00 87.00 105 ARG A N 1
ATOM 801 C CA . ARG A 1 105 ? 8.652 4.187 10.609 1.00 87.00 105 ARG A CA 1
ATOM 802 C C . ARG A 1 105 ? 7.142 4.094 10.408 1.00 87.00 105 ARG A C 1
ATOM 804 O O . ARG A 1 105 ? 6.475 3.472 11.222 1.00 87.00 105 ARG A O 1
ATOM 811 N N . ALA A 1 106 ? 6.630 4.626 9.300 1.00 90.25 106 ALA A N 1
ATOM 812 C CA . ALA A 1 106 ? 5.201 4.592 8.986 1.00 90.25 106 ALA A CA 1
ATOM 813 C C . ALA A 1 106 ? 4.646 3.160 8.890 1.00 90.25 106 ALA A C 1
ATOM 815 O O . ALA A 1 106 ? 3.551 2.879 9.373 1.00 90.25 106 ALA A O 1
ATOM 816 N N . GLU A 1 107 ? 5.400 2.245 8.273 1.00 93.44 107 GLU A N 1
ATOM 817 C CA . GLU A 1 107 ? 4.999 0.837 8.177 1.00 93.44 107 GLU A CA 1
ATOM 818 C C . GLU A 1 107 ? 5.035 0.127 9.537 1.00 93.44 107 GLU A C 1
ATOM 820 O O . GLU A 1 107 ? 4.116 -0.632 9.839 1.00 93.44 107 GLU A O 1
ATOM 825 N N . LEU A 1 108 ? 6.049 0.396 10.370 1.00 93.38 108 LEU A N 1
ATOM 826 C CA . LEU A 1 108 ? 6.128 -0.150 11.730 1.00 93.38 108 LEU A CA 1
ATOM 827 C C . LEU A 1 108 ? 4.990 0.363 12.618 1.00 93.38 108 LEU A C 1
ATOM 829 O O . LEU A 1 108 ? 4.318 -0.433 13.269 1.00 93.38 108 LEU A O 1
ATOM 833 N N . GLU A 1 109 ? 4.750 1.675 12.627 1.00 94.25 109 GLU A N 1
ATOM 834 C CA . GLU A 1 109 ? 3.705 2.299 13.442 1.00 94.25 109 GLU A CA 1
ATOM 835 C C . GLU A 1 109 ? 2.315 1.802 13.039 1.00 94.25 109 GLU A C 1
ATOM 837 O O . GLU A 1 109 ? 1.549 1.369 13.902 1.00 94.25 109 GLU A O 1
ATOM 842 N N . LEU A 1 110 ? 1.996 1.763 11.738 1.00 95.75 110 LEU A N 1
ATOM 843 C CA . LEU A 1 110 ? 0.722 1.197 11.297 1.00 95.75 110 LEU A CA 1
ATOM 844 C C . LEU A 1 110 ? 0.608 -0.288 11.669 1.00 95.75 110 LEU A C 1
ATOM 846 O O . LEU A 1 110 ? -0.449 -0.702 12.141 1.00 95.75 110 LEU A O 1
ATOM 850 N N . GLY A 1 111 ? 1.673 -1.078 11.497 1.00 96.50 111 GLY A N 1
ATOM 851 C CA . GLY A 1 111 ? 1.692 -2.486 11.898 1.00 96.50 111 GLY A CA 1
ATOM 852 C C . GLY A 1 111 ? 1.379 -2.679 13.384 1.00 96.50 111 GLY A C 1
ATOM 853 O O . GLY A 1 111 ? 0.502 -3.473 13.733 1.00 96.50 111 GLY A O 1
ATOM 854 N N . HIS A 1 112 ? 2.013 -1.889 14.258 1.00 96.75 112 HIS A N 1
ATOM 855 C CA . HIS A 1 112 ? 1.731 -1.886 15.696 1.00 96.75 112 HIS A CA 1
ATOM 856 C C . HIS A 1 112 ? 0.286 -1.496 16.004 1.00 96.75 112 HIS A C 1
ATOM 858 O O . HIS A 1 112 ? -0.366 -2.178 16.793 1.00 96.75 112 HIS A O 1
ATOM 864 N N . ILE A 1 113 ? -0.242 -0.445 15.369 1.00 97.25 113 ILE A N 1
ATOM 865 C CA . ILE A 1 113 ? -1.629 -0.008 15.571 1.00 97.25 113 ILE A CA 1
ATOM 866 C C . ILE A 1 113 ? -2.599 -1.119 15.159 1.00 97.25 113 ILE A C 1
ATOM 868 O O . ILE A 1 113 ? -3.490 -1.472 15.931 1.00 97.25 113 ILE A O 1
ATOM 872 N N . LEU A 1 114 ? -2.420 -1.715 13.978 1.00 97.44 114 LEU A N 1
ATOM 873 C CA . LEU A 1 114 ? -3.298 -2.777 13.478 1.00 97.44 114 LEU A CA 1
ATOM 874 C C . LEU A 1 114 ? -3.284 -4.009 14.392 1.00 97.44 114 LEU A C 1
ATOM 876 O O . LEU A 1 114 ? -4.346 -4.557 14.700 1.00 97.44 114 LEU A O 1
ATOM 880 N N . GLN A 1 115 ? -2.103 -4.417 14.866 1.00 97.19 115 GLN A N 1
ATOM 881 C CA . GLN A 1 115 ? -1.960 -5.523 15.811 1.00 97.19 115 GLN A CA 1
ATOM 882 C C . GLN A 1 115 ? -2.603 -5.193 17.166 1.00 97.19 115 GLN A C 1
ATOM 884 O O . GLN A 1 115 ? -3.387 -5.990 17.680 1.00 97.19 115 GLN A O 1
ATOM 889 N N . LYS A 1 116 ? -2.335 -4.000 17.712 1.00 97.88 116 LYS A N 1
ATOM 890 C CA . LYS A 1 116 ? -2.882 -3.517 18.989 1.00 97.88 116 LYS A CA 1
ATOM 891 C C . LYS A 1 116 ? -4.408 -3.437 18.969 1.00 97.88 116 LYS A C 1
ATOM 893 O O . LYS A 1 116 ? -5.050 -3.804 19.948 1.00 97.88 116 LYS A O 1
ATOM 898 N N . LYS A 1 117 ? -5.000 -2.959 17.869 1.00 97.62 117 LYS A N 1
ATOM 899 C CA . LYS A 1 117 ? -6.460 -2.840 17.725 1.00 97.62 117 LYS A CA 1
ATOM 900 C C . LYS A 1 117 ? -7.150 -4.174 17.445 1.00 97.62 117 LYS A C 1
ATOM 902 O O . LYS A 1 117 ? -8.354 -4.282 17.669 1.00 97.62 117 LYS A O 1
ATOM 907 N N . GLY A 1 118 ? -6.426 -5.177 16.945 1.00 97.38 118 GLY A N 1
ATOM 908 C CA . GLY A 1 118 ? -6.977 -6.507 16.679 1.00 97.38 118 GLY A CA 1
ATOM 909 C C . GLY A 1 118 ? -8.102 -6.516 15.637 1.00 97.38 118 GLY A C 1
ATOM 910 O O . GLY A 1 118 ? -8.959 -7.404 15.652 1.00 97.38 118 GLY A O 1
ATOM 911 N N . TRP A 1 119 ? -8.146 -5.525 14.739 1.00 97.94 119 TRP A N 1
ATOM 912 C CA . TRP A 1 119 ? -9.144 -5.493 13.672 1.00 97.94 119 TRP A CA 1
ATOM 913 C C . TRP A 1 119 ? -8.948 -6.670 12.718 1.00 97.94 119 TRP A C 1
ATOM 915 O O . TRP A 1 119 ? -7.827 -7.080 12.409 1.00 97.94 119 TRP A O 1
ATOM 925 N N . LYS A 1 120 ? -10.059 -7.217 12.217 1.00 98.06 120 LYS A N 1
ATOM 926 C CA . LYS A 1 120 ? -10.023 -8.346 11.282 1.00 98.06 120 LYS A CA 1
ATOM 927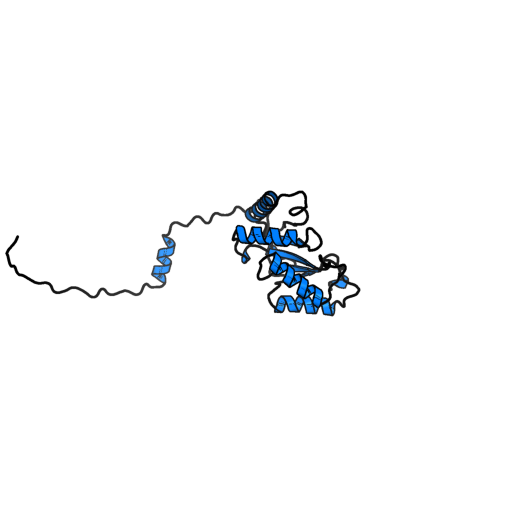 C C . LYS A 1 120 ? -9.245 -7.940 10.032 1.00 98.06 120 LYS A C 1
ATOM 929 O O . LYS A 1 120 ? -9.618 -6.979 9.378 1.00 98.06 120 LYS A O 1
ATOM 934 N N . ARG A 1 121 ? -8.227 -8.706 9.632 1.00 98.19 121 ARG A N 1
ATOM 935 C CA . ARG A 1 121 ? -7.406 -8.388 8.446 1.00 98.19 121 ARG A CA 1
ATOM 936 C C . ARG A 1 121 ? -8.227 -8.147 7.168 1.00 98.19 121 ARG A C 1
ATOM 938 O O . ARG A 1 121 ? -7.832 -7.350 6.326 1.00 98.19 121 ARG A O 1
ATOM 945 N N . SER A 1 122 ? -9.378 -8.808 7.047 1.00 97.69 122 SER A N 1
ATOM 946 C CA . SER A 1 122 ? -10.308 -8.676 5.923 1.00 97.69 122 SER A CA 1
ATOM 947 C C . SER A 1 122 ? -11.169 -7.404 5.940 1.00 97.69 122 SER A C 1
ATOM 949 O O . SER A 1 122 ? -11.926 -7.193 4.996 1.00 97.69 122 SER A O 1
ATOM 951 N N . SER A 1 123 ? -11.153 -6.603 7.013 1.00 97.56 123 SER A N 1
ATOM 952 C CA . SER A 1 123 ? -11.961 -5.377 7.116 1.00 97.56 123 SER A CA 1
ATOM 953 C C . SER A 1 123 ? -11.249 -4.128 6.602 1.00 97.56 123 SER A C 1
ATOM 955 O O . SER A 1 123 ? -11.906 -3.109 6.405 1.00 97.56 123 SER A O 1
ATOM 957 N N . TYR A 1 124 ? -9.939 -4.201 6.362 1.00 98.31 124 TYR A N 1
ATOM 958 C CA . TYR A 1 124 ? -9.132 -3.085 5.887 1.00 98.31 124 TYR A CA 1
ATOM 959 C C . TYR A 1 124 ? -8.221 -3.488 4.727 1.00 98.31 124 TYR A C 1
ATOM 961 O O . TYR A 1 124 ? -7.942 -4.661 4.487 1.00 98.31 124 TYR A O 1
ATOM 969 N N . ILE A 1 125 ? -7.763 -2.466 4.018 1.00 98.62 125 ILE A N 1
ATOM 970 C CA . ILE A 1 125 ? -6.956 -2.504 2.813 1.00 98.62 125 ILE A CA 1
ATOM 971 C C . ILE A 1 125 ? -5.695 -1.702 3.105 1.00 98.62 125 ILE A C 1
ATOM 973 O O . ILE A 1 125 ? -5.765 -0.523 3.452 1.00 98.62 125 ILE A O 1
ATOM 977 N N . VAL A 1 126 ? -4.544 -2.343 2.952 1.00 98.19 126 VAL A N 1
ATOM 978 C CA . VAL A 1 126 ? -3.235 -1.702 3.064 1.00 98.19 126 VAL A CA 1
ATOM 979 C C . VAL A 1 126 ? -2.623 -1.590 1.681 1.00 98.19 126 VAL A C 1
ATOM 981 O O . VAL A 1 126 ? -2.500 -2.589 0.965 1.00 98.19 126 VAL A O 1
ATOM 984 N N . THR A 1 127 ? -2.217 -0.377 1.317 1.00 97.75 127 THR A N 1
ATOM 985 C CA . THR A 1 127 ? -1.468 -0.113 0.090 1.00 97.75 127 THR A CA 1
ATOM 986 C C . THR A 1 127 ? -0.090 0.436 0.422 1.00 97.75 127 THR A C 1
ATOM 988 O O . THR A 1 127 ? 0.041 1.295 1.284 1.00 97.75 127 THR A O 1
ATOM 991 N N . THR A 1 128 ? 0.962 -0.037 -0.245 1.00 95.56 128 THR A N 1
ATOM 992 C CA . THR A 1 128 ? 2.313 0.541 -0.100 1.00 95.56 128 THR A CA 1
ATOM 993 C C . THR A 1 128 ? 2.936 0.788 -1.466 1.00 95.56 128 THR A C 1
ATOM 995 O O . THR A 1 128 ? 2.540 0.170 -2.458 1.00 95.56 128 THR A O 1
ATOM 998 N N . LYS A 1 129 ? 3.885 1.724 -1.533 1.00 94.31 129 LYS A N 1
ATOM 999 C CA . LYS A 1 129 ? 4.552 2.126 -2.778 1.00 94.31 129 LYS A CA 1
ATOM 1000 C C . LYS A 1 129 ? 6.016 1.725 -2.769 1.00 94.31 129 LYS A C 1
ATOM 1002 O O . LYS A 1 129 ? 6.683 1.987 -1.769 1.00 94.31 129 LYS A O 1
ATOM 1007 N N . ILE A 1 130 ? 6.470 1.183 -3.900 1.00 92.62 130 ILE A N 1
ATOM 1008 C CA . ILE A 1 130 ? 7.847 0.726 -4.126 1.00 92.62 130 ILE A CA 1
ATOM 1009 C C . ILE A 1 130 ? 8.505 1.430 -5.324 1.00 92.62 130 ILE A C 1
ATOM 1011 O O . ILE A 1 130 ? 7.827 1.693 -6.325 1.00 92.62 130 ILE A O 1
ATOM 1015 N N . TYR A 1 131 ? 9.798 1.737 -5.194 1.00 89.75 131 TYR A N 1
ATOM 1016 C CA . TYR A 1 131 ? 10.717 2.396 -6.132 1.00 89.75 131 TYR A CA 1
ATOM 1017 C C . TYR A 1 131 ? 12.065 2.777 -5.461 1.00 89.75 131 TYR A C 1
ATOM 1019 O O . TYR A 1 131 ? 13.125 2.597 -6.056 1.00 89.75 131 TYR A O 1
ATOM 1027 N N . TRP A 1 132 ? 12.052 3.378 -4.266 1.00 82.62 132 TRP A N 1
ATOM 1028 C CA . TRP A 1 132 ? 13.237 3.875 -3.550 1.00 82.62 132 TRP A CA 1
ATOM 1029 C C . TRP A 1 132 ? 13.702 2.920 -2.451 1.00 82.62 132 TRP A C 1
ATOM 1031 O O . TRP A 1 132 ? 12.953 2.610 -1.530 1.00 82.62 132 TRP A O 1
ATOM 1041 N N . ASN A 1 133 ? 14.987 2.562 -2.432 1.00 69.75 133 ASN A N 1
ATOM 1042 C CA . ASN A 1 133 ? 15.551 1.870 -1.279 1.00 69.75 133 ASN A CA 1
ATOM 1043 C C . ASN A 1 133 ? 15.808 2.862 -0.133 1.00 69.75 133 ASN A C 1
ATOM 1045 O O . ASN A 1 133 ? 16.531 3.842 -0.282 1.00 69.75 133 ASN A O 1
ATOM 1049 N N . SER A 1 134 ? 15.249 2.596 1.047 1.00 61.59 134 SER A N 1
ATOM 1050 C CA . SER A 1 134 ? 15.470 3.433 2.232 1.00 61.59 134 SER A CA 1
ATOM 1051 C C . SER A 1 134 ? 16.862 3.257 2.862 1.00 61.59 134 SER A C 1
ATOM 1053 O O . SER A 1 134 ? 17.204 3.997 3.779 1.00 61.59 134 SER A O 1
ATOM 1055 N N . LYS A 1 135 ? 17.632 2.237 2.455 1.00 60.31 135 LYS A N 1
ATOM 1056 C CA . LYS A 1 135 ? 18.931 1.863 3.052 1.00 60.31 135 LYS A CA 1
ATOM 1057 C C . LYS A 1 135 ? 20.136 2.101 2.138 1.00 60.31 135 LYS A C 1
ATOM 1059 O O . LYS A 1 135 ? 21.266 1.916 2.579 1.00 60.31 135 LYS A O 1
ATOM 1064 N N . SER A 1 136 ? 19.917 2.481 0.885 1.00 63.25 136 SER A N 1
ATOM 1065 C CA . SER A 1 136 ? 20.976 2.703 -0.102 1.00 63.25 136 SER A CA 1
ATOM 1066 C C . SER A 1 136 ? 20.501 3.671 -1.177 1.00 63.25 136 SER A C 1
ATOM 1068 O O . SER A 1 136 ? 19.301 3.786 -1.397 1.00 63.25 136 SER A O 1
ATOM 1070 N N . GLU A 1 137 ? 21.421 4.251 -1.944 1.00 60.16 137 GLU A N 1
ATOM 1071 C CA . GLU A 1 137 ? 21.063 5.004 -3.157 1.00 60.16 137 GLU A CA 1
ATOM 1072 C C . GLU A 1 137 ? 20.481 4.124 -4.278 1.00 60.16 137 GLU A C 1
ATOM 1074 O O . GLU A 1 137 ? 20.066 4.651 -5.310 1.00 60.16 137 GLU A O 1
ATOM 1079 N N . GLU A 1 138 ? 20.422 2.797 -4.093 1.00 62.72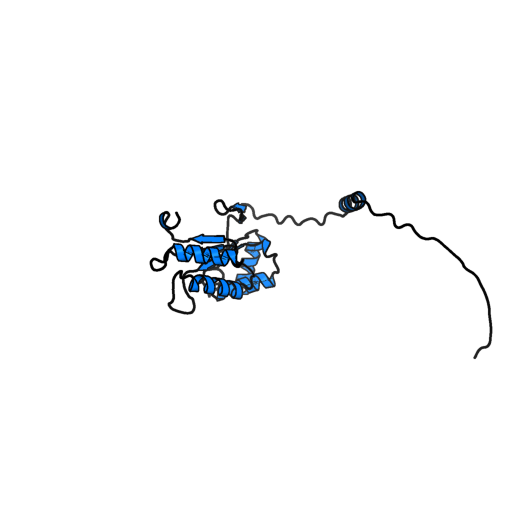 138 GLU A N 1
ATOM 1080 C CA . GLU A 1 138 ? 19.719 1.905 -5.013 1.00 62.72 138 GLU A CA 1
ATOM 1081 C C . GLU A 1 138 ? 18.248 2.322 -5.133 1.00 62.72 138 GLU A C 1
ATOM 1083 O O . GLU A 1 138 ? 17.515 2.495 -4.161 1.00 62.72 138 GLU A O 1
ATOM 1088 N N . ARG A 1 139 ? 17.804 2.512 -6.365 1.00 73.25 139 ARG A N 1
ATOM 1089 C CA . ARG A 1 139 ? 16.424 2.823 -6.726 1.00 73.25 139 ARG A CA 1
ATOM 1090 C C . ARG A 1 139 ? 16.106 1.996 -7.955 1.00 73.25 139 ARG A C 1
ATOM 1092 O O . ARG A 1 139 ? 17.014 1.655 -8.711 1.00 73.25 139 ARG A O 1
ATOM 1099 N N . GLY A 1 140 ? 14.832 1.720 -8.164 1.00 84.25 140 GLY A N 1
ATOM 1100 C CA . GLY A 1 140 ? 14.359 1.099 -9.387 1.00 84.25 140 GLY A CA 1
ATOM 1101 C C . GLY A 1 140 ? 13.465 -0.099 -9.141 1.00 84.25 140 GLY A C 1
ATOM 1102 O O . GLY A 1 140 ? 13.026 -0.372 -8.026 1.00 84.25 140 GLY A O 1
ATOM 1103 N N . LEU A 1 141 ? 13.164 -0.798 -10.224 1.00 93.00 141 LEU A N 1
ATOM 1104 C CA . LEU A 1 141 ? 12.116 -1.814 -10.268 1.00 93.00 141 LEU A CA 1
ATOM 1105 C C . LEU A 1 141 ? 12.632 -3.184 -10.694 1.00 93.00 141 LEU A C 1
ATOM 1107 O O . LEU A 1 141 ? 11.864 -4.008 -11.188 1.00 93.00 141 LEU A O 1
ATOM 1111 N N . SER A 1 142 ? 13.918 -3.453 -10.459 1.00 93.94 142 SER A N 1
ATOM 1112 C CA . SER A 1 142 ? 14.456 -4.796 -10.661 1.00 93.94 142 SER A CA 1
ATOM 1113 C C . SER A 1 142 ? 13.662 -5.824 -9.853 1.00 93.94 142 SER A C 1
ATOM 1115 O O . SER A 1 142 ? 13.174 -5.555 -8.747 1.00 93.94 142 SER A O 1
ATOM 1117 N N . ARG A 1 143 ? 13.579 -7.050 -10.368 1.00 96.19 143 ARG A N 1
ATOM 1118 C CA . ARG A 1 143 ? 12.903 -8.167 -9.702 1.00 96.19 143 ARG A CA 1
ATOM 1119 C C . ARG A 1 143 ? 13.414 -8.378 -8.276 1.00 96.19 143 ARG A C 1
ATOM 1121 O O . ARG A 1 143 ? 12.618 -8.665 -7.382 1.00 96.19 143 ARG A O 1
ATOM 1128 N N . LYS A 1 144 ? 14.728 -8.234 -8.071 1.00 93.75 144 LYS A N 1
ATOM 1129 C CA . LYS A 1 144 ? 15.368 -8.314 -6.751 1.00 93.75 144 LYS A CA 1
ATOM 1130 C C . LYS A 1 144 ? 14.783 -7.262 -5.811 1.00 93.75 144 LYS A C 1
ATOM 1132 O O . LYS A 1 144 ? 14.281 -7.626 -4.751 1.00 93.75 144 LYS A O 1
ATOM 1137 N N . HIS A 1 145 ? 14.797 -5.996 -6.229 1.00 92.44 145 HIS A N 1
ATOM 1138 C CA . HIS A 1 145 ? 14.313 -4.897 -5.402 1.00 92.44 145 HIS A CA 1
ATOM 1139 C C . HIS A 1 145 ? 12.827 -5.056 -5.065 1.00 92.44 145 HIS A C 1
ATOM 1141 O O . HIS A 1 145 ? 12.459 -4.967 -3.901 1.00 92.44 145 HIS A O 1
ATOM 1147 N N . ILE A 1 146 ? 11.980 -5.387 -6.046 1.00 95.12 146 ILE A N 1
ATOM 1148 C CA . ILE A 1 146 ? 10.542 -5.602 -5.819 1.00 95.12 146 ILE A CA 1
ATOM 1149 C C . ILE A 1 146 ? 10.307 -6.682 -4.753 1.00 95.12 146 ILE A C 1
ATOM 1151 O O . ILE A 1 146 ? 9.567 -6.458 -3.796 1.00 95.12 146 ILE A O 1
ATOM 1155 N N . ILE A 1 147 ? 10.946 -7.847 -4.890 1.00 96.12 147 ILE A N 1
ATOM 1156 C CA . ILE A 1 147 ? 10.770 -8.968 -3.955 1.00 96.12 147 ILE A CA 1
ATOM 1157 C C . ILE A 1 147 ? 11.267 -8.605 -2.551 1.00 96.12 147 ILE A C 1
ATOM 1159 O O . ILE A 1 147 ? 10.581 -8.879 -1.563 1.00 96.12 147 ILE A O 1
ATOM 1163 N N . GLU A 1 148 ? 12.447 -7.996 -2.446 1.00 93.25 148 GLU A N 1
ATOM 1164 C CA . GLU A 1 148 ? 13.042 -7.622 -1.161 1.00 93.25 148 GLU A CA 1
ATOM 1165 C C . GLU A 1 148 ? 12.231 -6.532 -0.458 1.00 93.25 148 GLU A C 1
ATOM 1167 O O . GLU A 1 148 ? 11.940 -6.667 0.733 1.00 93.25 148 GLU A O 1
ATOM 1172 N N . SER A 1 149 ? 11.787 -5.511 -1.194 1.00 92.44 149 SER A N 1
ATOM 1173 C CA . SER A 1 149 ? 10.961 -4.426 -0.666 1.00 92.44 149 SER A CA 1
ATOM 1174 C C . SER A 1 149 ? 9.609 -4.936 -0.175 1.00 92.44 149 SER A C 1
ATOM 1176 O O . SER A 1 149 ? 9.235 -4.639 0.958 1.00 92.44 149 SER A O 1
ATOM 1178 N N . VAL A 1 150 ? 8.916 -5.786 -0.946 1.00 95.38 150 VAL A N 1
ATOM 1179 C CA . VAL A 1 150 ? 7.637 -6.388 -0.521 1.00 95.38 150 VAL A CA 1
ATOM 1180 C C . VAL A 1 150 ? 7.801 -7.186 0.772 1.00 95.38 150 VAL A C 1
ATOM 1182 O O . VAL A 1 150 ? 7.038 -6.995 1.719 1.00 95.38 150 VAL A O 1
ATOM 1185 N N . ARG A 1 151 ? 8.816 -8.055 0.852 1.00 96.00 151 ARG A N 1
ATOM 1186 C CA . ARG A 1 151 ? 9.065 -8.861 2.058 1.00 96.00 151 ARG A CA 1
ATOM 1187 C C . ARG A 1 151 ? 9.419 -7.998 3.263 1.00 96.00 151 ARG A C 1
ATOM 1189 O O . ARG A 1 151 ? 8.962 -8.274 4.370 1.00 96.00 151 ARG A O 1
ATOM 1196 N N . ALA A 1 152 ? 10.220 -6.960 3.054 1.00 93.31 152 ALA A N 1
ATOM 1197 C CA . ALA A 1 152 ? 10.605 -6.051 4.119 1.00 93.31 152 ALA A CA 1
ATOM 1198 C C . ALA A 1 152 ? 9.404 -5.228 4.620 1.00 93.31 152 ALA A C 1
ATOM 1200 O O . ALA A 1 152 ? 9.259 -5.056 5.829 1.00 93.31 152 ALA A O 1
ATOM 1201 N N . SER A 1 153 ? 8.520 -4.775 3.725 1.00 94.50 153 SER A N 1
ATOM 1202 C CA . SER A 1 153 ? 7.275 -4.089 4.092 1.00 94.50 153 SER A CA 1
ATOM 1203 C C . SER A 1 153 ? 6.326 -4.999 4.863 1.00 94.50 153 SER A C 1
ATOM 1205 O O . SER A 1 153 ? 5.814 -4.586 5.897 1.00 94.50 153 SER A O 1
ATOM 1207 N N . LEU A 1 154 ? 6.140 -6.254 4.436 1.00 96.56 154 LEU A N 1
ATOM 1208 C CA . LEU A 1 154 ? 5.333 -7.232 5.179 1.00 96.56 154 LEU A CA 1
ATOM 1209 C C . LEU A 1 154 ? 5.843 -7.441 6.606 1.00 96.56 154 LEU A C 1
ATOM 1211 O O . LEU A 1 154 ? 5.049 -7.447 7.543 1.00 96.56 154 LEU A O 1
ATOM 1215 N N . ALA A 1 155 ? 7.164 -7.565 6.772 1.00 96.31 155 ALA A N 1
ATOM 1216 C CA . ALA A 1 155 ? 7.778 -7.722 8.085 1.00 96.31 155 ALA A CA 1
ATOM 1217 C C . ALA A 1 155 ? 7.536 -6.499 8.985 1.00 96.31 155 ALA A C 1
ATOM 1219 O O . ALA A 1 155 ? 7.190 -6.666 10.150 1.00 96.31 155 ALA A O 1
ATOM 1220 N N . ARG A 1 156 ? 7.670 -5.276 8.449 1.00 94.88 156 ARG A N 1
ATOM 1221 C CA . ARG A 1 156 ? 7.430 -4.034 9.206 1.00 94.88 156 ARG A CA 1
ATOM 1222 C C . ARG A 1 156 ? 5.957 -3.841 9.560 1.00 94.88 156 ARG A C 1
ATOM 1224 O O . ARG A 1 156 ? 5.646 -3.524 10.700 1.00 94.88 156 ARG A O 1
ATOM 1231 N N . LEU A 1 157 ? 5.068 -4.097 8.604 1.00 96.12 157 LEU A N 1
ATOM 1232 C CA . LEU A 1 157 ? 3.618 -4.038 8.796 1.00 96.12 157 LEU A CA 1
ATOM 1233 C C . LEU A 1 157 ? 3.090 -5.180 9.676 1.00 96.12 157 LEU A C 1
ATOM 1235 O O . LEU A 1 157 ? 1.961 -5.098 10.148 1.00 96.12 157 LEU A O 1
ATOM 1239 N N . GLN A 1 158 ? 3.878 -6.241 9.879 1.00 97.62 158 GLN A N 1
ATOM 1240 C CA . GLN A 1 158 ? 3.476 -7.456 10.594 1.00 97.62 158 GLN A CA 1
ATOM 1241 C C . GLN A 1 158 ? 2.235 -8.114 9.972 1.00 97.62 158 GLN A C 1
ATOM 1243 O O . GLN A 1 158 ? 1.335 -8.591 10.663 1.00 97.62 158 GLN A O 1
ATOM 1248 N N . LEU A 1 159 ? 2.187 -8.136 8.638 1.00 97.88 159 LEU A N 1
ATOM 1249 C CA . LEU A 1 159 ? 1.089 -8.702 7.857 1.00 97.88 159 LEU A CA 1
ATOM 1250 C C . LEU A 1 159 ? 1.557 -9.916 7.056 1.00 97.88 159 LEU A C 1
ATOM 1252 O O . LEU A 1 159 ? 2.706 -9.996 6.629 1.00 97.88 159 LEU A O 1
ATOM 1256 N N . SER A 1 160 ? 0.635 -10.842 6.794 1.00 98.00 160 SER A N 1
ATOM 1257 C CA . SER A 1 160 ? 0.873 -11.968 5.884 1.00 98.00 160 SER A CA 1
ATOM 1258 C C . SER A 1 160 ? 0.769 -11.577 4.407 1.00 98.00 160 SER A C 1
ATOM 1260 O O . SER A 1 160 ? 1.399 -12.215 3.568 1.00 98.00 160 SER A O 1
ATOM 1262 N N . TYR A 1 161 ? -0.000 -10.530 4.090 1.00 98.69 161 TYR A N 1
ATOM 1263 C CA . TYR A 1 161 ? -0.144 -9.994 2.737 1.00 98.69 161 TYR A CA 1
ATOM 1264 C C . TYR A 1 161 ? -0.442 -8.486 2.735 1.00 98.69 161 TYR A C 1
ATOM 1266 O O . TYR A 1 161 ? -1.012 -7.946 3.690 1.00 98.69 161 TYR A O 1
ATOM 1274 N N . ILE A 1 162 ? -0.113 -7.822 1.625 1.00 98.62 162 ILE A N 1
ATOM 1275 C CA . ILE A 1 162 ? -0.487 -6.437 1.291 1.00 98.62 162 ILE A CA 1
ATOM 1276 C C . ILE A 1 162 ? -1.610 -6.475 0.245 1.00 98.62 162 ILE A C 1
ATOM 1278 O O . ILE A 1 162 ? -1.579 -7.296 -0.669 1.00 98.62 162 ILE A O 1
ATOM 1282 N N . ASP A 1 163 ? -2.619 -5.609 0.352 1.00 98.81 163 ASP A N 1
ATOM 1283 C CA . ASP A 1 163 ? -3.734 -5.631 -0.603 1.00 98.81 163 ASP A CA 1
ATOM 1284 C C . ASP A 1 163 ? -3.311 -5.083 -1.964 1.00 98.81 163 ASP A C 1
ATOM 1286 O O . ASP A 1 163 ? -3.585 -5.709 -2.985 1.00 98.81 163 ASP A O 1
ATOM 1290 N N . VAL A 1 164 ? -2.619 -3.940 -1.995 1.00 98.69 164 VAL A N 1
ATOM 1291 C CA . VAL A 1 164 ? -2.122 -3.361 -3.251 1.00 98.69 164 VAL A CA 1
ATOM 1292 C C . VAL A 1 164 ? -0.692 -2.858 -3.105 1.00 98.69 164 VAL A C 1
ATOM 1294 O O . VAL A 1 164 ? -0.415 -1.992 -2.278 1.00 98.69 164 VAL A O 1
ATOM 1297 N N . VAL A 1 165 ? 0.215 -3.341 -3.953 1.00 98.12 165 VAL A N 1
ATOM 1298 C CA . VAL A 1 165 ? 1.539 -2.721 -4.114 1.00 98.12 165 VAL A CA 1
ATOM 1299 C C . VAL A 1 165 ? 1.525 -1.810 -5.333 1.00 98.12 165 VAL A C 1
ATOM 1301 O O . VAL A 1 165 ? 1.179 -2.224 -6.437 1.00 98.12 165 VAL A O 1
ATOM 1304 N N . ILE A 1 166 ? 1.895 -0.550 -5.138 1.00 97.38 166 ILE A N 1
ATOM 1305 C CA . ILE A 1 166 ? 1.907 0.462 -6.189 1.00 97.38 166 ILE A CA 1
ATOM 130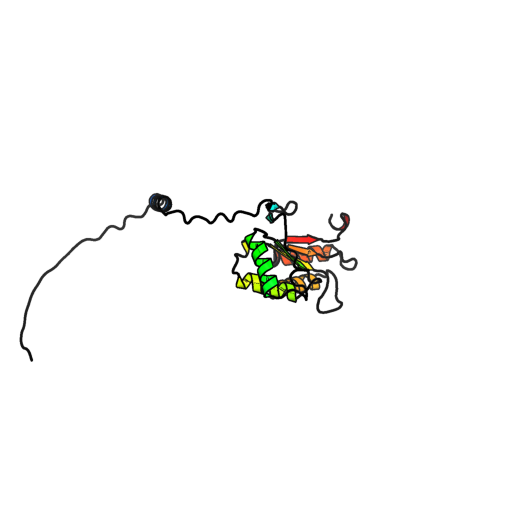6 C C . ILE A 1 166 ? 3.353 0.729 -6.608 1.00 97.38 166 ILE A C 1
ATOM 1308 O O . ILE A 1 166 ? 4.195 1.099 -5.793 1.00 97.38 166 ILE A O 1
ATOM 1312 N N . VAL A 1 167 ? 3.641 0.608 -7.898 1.00 95.75 167 VAL A N 1
ATOM 1313 C CA . VAL A 1 167 ? 4.897 1.090 -8.473 1.00 95.75 167 VAL A CA 1
ATOM 1314 C C . VAL A 1 167 ? 4.879 2.616 -8.463 1.00 95.75 167 VAL A C 1
ATOM 1316 O O . VAL A 1 167 ? 4.048 3.224 -9.137 1.00 95.75 167 VAL A O 1
ATOM 1319 N N . HIS A 1 168 ? 5.760 3.257 -7.691 1.00 92.94 168 HIS A N 1
ATOM 1320 C CA . HIS A 1 168 ? 5.650 4.699 -7.440 1.00 92.94 168 HIS A CA 1
ATOM 1321 C C . HIS A 1 168 ? 5.963 5.561 -8.675 1.00 92.94 168 HIS A C 1
ATOM 1323 O O . HIS A 1 168 ? 5.421 6.660 -8.825 1.00 92.94 168 HIS A O 1
ATOM 1329 N N . ARG A 1 169 ? 6.865 5.095 -9.540 1.00 90.81 169 ARG A N 1
ATOM 1330 C CA . ARG A 1 169 ? 7.295 5.770 -10.770 1.00 90.81 169 ARG A CA 1
ATOM 1331 C C . ARG A 1 169 ? 7.776 4.723 -11.772 1.00 90.81 169 ARG A C 1
ATOM 1333 O O . ARG A 1 169 ? 8.225 3.665 -11.349 1.00 90.81 169 ARG A O 1
ATOM 1340 N N . ALA A 1 170 ? 7.671 5.000 -13.068 1.00 90.75 170 ALA A N 1
ATOM 1341 C CA . ALA A 1 170 ? 8.296 4.172 -14.095 1.00 90.75 170 ALA A CA 1
ATOM 1342 C C . ALA A 1 170 ? 9.827 4.190 -13.950 1.00 90.75 170 ALA A C 1
ATOM 1344 O O . ALA A 1 170 ? 10.415 5.211 -13.586 1.00 90.75 170 ALA A O 1
ATOM 1345 N N . ASP A 1 171 ? 10.468 3.059 -14.220 1.00 90.81 171 ASP A N 1
ATOM 1346 C CA . ASP A 1 171 ? 11.922 2.936 -14.191 1.00 90.81 171 ASP A CA 1
ATOM 1347 C C . ASP A 1 171 ? 12.436 2.754 -15.623 1.00 90.81 171 ASP A C 1
ATOM 1349 O O . ASP A 1 171 ? 12.275 1.672 -16.183 1.00 90.81 171 ASP A O 1
ATOM 1353 N N . PRO A 1 172 ? 13.050 3.782 -16.237 1.00 89.00 172 PRO A N 1
ATOM 1354 C CA . PRO A 1 172 ? 13.524 3.686 -17.614 1.00 89.00 172 PRO A CA 1
ATOM 1355 C C . PRO A 1 172 ? 14.677 2.687 -17.780 1.00 89.00 172 PRO A C 1
ATOM 1357 O O . PRO A 1 172 ? 14.994 2.318 -18.907 1.00 89.00 172 PRO A O 1
ATOM 1360 N N . MET A 1 173 ? 15.326 2.272 -16.686 1.00 90.56 173 MET A N 1
ATOM 1361 C CA . MET A 1 173 ? 16.450 1.334 -16.706 1.00 90.56 173 MET A CA 1
ATOM 1362 C C . MET A 1 173 ? 16.012 -0.122 -16.492 1.00 90.56 173 MET A C 1
ATOM 1364 O O . MET A 1 173 ? 16.826 -1.027 -16.669 1.00 90.56 173 MET A O 1
ATOM 1368 N N . CYS A 1 174 ? 14.748 -0.368 -16.129 1.00 93.12 174 CYS A N 1
ATOM 1369 C CA . CYS A 1 174 ? 14.211 -1.707 -15.917 1.00 93.12 174 CYS A CA 1
ATOM 1370 C C . CYS A 1 174 ? 13.159 -2.034 -16.989 1.00 93.12 174 CYS A C 1
ATOM 1372 O O . CYS A 1 174 ? 12.165 -1.314 -17.106 1.00 93.12 174 CYS A O 1
ATOM 1374 N N . PRO A 1 175 ? 13.326 -3.118 -17.769 1.00 95.25 175 PRO A N 1
ATOM 1375 C CA . PRO A 1 175 ? 12.318 -3.525 -18.739 1.00 95.25 175 PRO A CA 1
ATOM 1376 C C . PRO A 1 175 ? 10.957 -3.757 -18.072 1.00 95.25 175 PRO A C 1
ATOM 1378 O O . PRO A 1 175 ? 10.857 -4.502 -17.096 1.00 95.25 175 PRO A O 1
ATOM 1381 N N . THR A 1 176 ? 9.884 -3.198 -18.639 1.00 95.19 176 THR A N 1
ATOM 1382 C CA . THR A 1 176 ? 8.514 -3.358 -18.115 1.00 95.19 176 THR A CA 1
ATOM 1383 C C . THR A 1 176 ? 8.126 -4.826 -17.932 1.00 95.19 176 THR A C 1
ATOM 1385 O O . THR A 1 176 ? 7.451 -5.171 -16.964 1.00 95.19 176 THR A O 1
ATOM 1388 N N . GLU A 1 177 ? 8.593 -5.716 -18.815 1.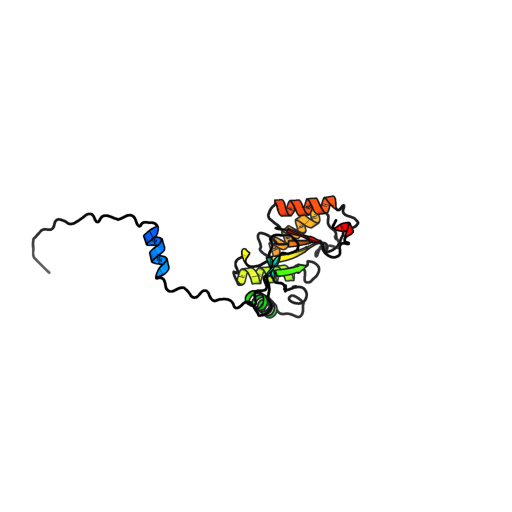00 97.31 177 GLU A N 1
ATOM 1389 C CA . GLU A 1 177 ? 8.372 -7.158 -18.682 1.00 97.31 177 GLU A CA 1
ATOM 1390 C C . GLU A 1 177 ? 8.914 -7.712 -17.353 1.00 97.31 177 GLU A C 1
ATOM 1392 O O . GLU A 1 177 ? 8.240 -8.512 -16.700 1.00 97.31 177 GLU A O 1
ATOM 1397 N N . GLU A 1 178 ? 10.100 -7.276 -16.920 1.00 97.88 178 GLU A N 1
ATOM 1398 C CA . GLU A 1 178 ? 10.684 -7.704 -15.648 1.00 97.88 178 GLU A CA 1
ATOM 1399 C C . GLU A 1 178 ? 9.822 -7.238 -14.472 1.00 97.88 178 GLU A C 1
ATOM 1401 O O . GLU A 1 178 ? 9.491 -8.049 -13.600 1.00 97.88 178 GLU A O 1
ATOM 1406 N N . VAL A 1 179 ? 9.389 -5.972 -14.492 1.00 97.25 179 VAL A N 1
ATOM 1407 C CA . VAL A 1 179 ? 8.503 -5.387 -13.473 1.00 97.25 179 VAL A CA 1
ATOM 1408 C C . VAL A 1 179 ? 7.199 -6.180 -13.376 1.00 97.25 179 VAL A C 1
ATOM 1410 O O . VAL A 1 179 ? 6.815 -6.622 -12.292 1.00 97.25 179 VAL A O 1
ATOM 1413 N N . VAL A 1 180 ? 6.541 -6.439 -14.510 1.00 98.06 180 VAL A N 1
ATOM 1414 C CA . VAL A 1 180 ? 5.276 -7.189 -14.565 1.00 98.06 180 VAL A CA 1
ATOM 1415 C C . VAL A 1 180 ? 5.464 -8.623 -14.067 1.00 98.06 180 VAL A C 1
ATOM 1417 O O . VAL A 1 180 ? 4.661 -9.102 -13.266 1.00 98.06 180 VAL A O 1
ATOM 1420 N N . ARG A 1 181 ? 6.535 -9.318 -14.473 1.00 98.56 181 ARG A N 1
ATOM 1421 C CA . ARG A 1 181 ? 6.828 -10.687 -14.007 1.00 98.56 181 ARG A CA 1
ATOM 1422 C C . ARG A 1 181 ? 7.186 -10.738 -12.522 1.00 98.56 181 ARG A C 1
ATOM 1424 O O . ARG A 1 181 ? 6.872 -11.724 -11.851 1.00 98.56 181 ARG A O 1
ATOM 1431 N N . ALA A 1 18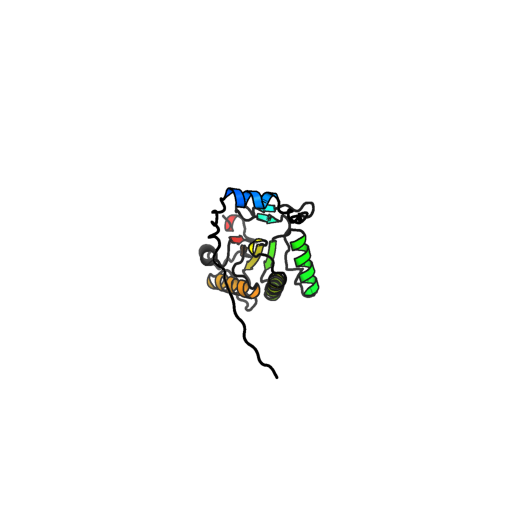2 ? 7.847 -9.714 -11.990 1.00 98.44 182 ALA A N 1
ATOM 1432 C CA . ALA A 1 182 ? 8.128 -9.594 -10.564 1.00 98.44 182 ALA A CA 1
ATOM 1433 C C . ALA A 1 182 ? 6.843 -9.358 -9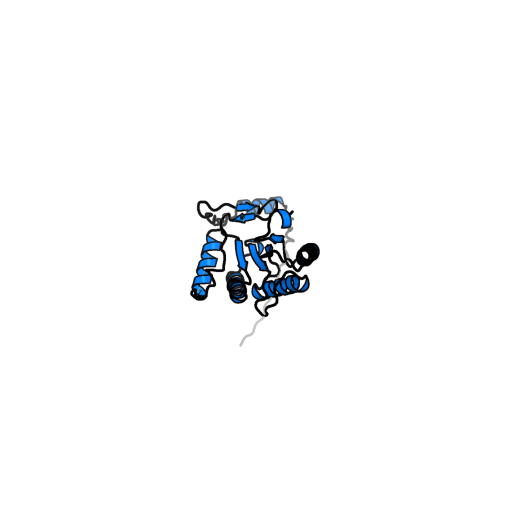.757 1.00 98.44 182 ALA A C 1
ATOM 1435 O O . ALA A 1 182 ? 6.606 -10.067 -8.778 1.00 98.44 182 ALA A O 1
ATOM 1436 N N . MET A 1 183 ? 5.974 -8.454 -10.215 1.00 98.44 183 MET A N 1
ATOM 1437 C CA . MET A 1 183 ? 4.671 -8.194 -9.596 1.00 98.44 183 MET A CA 1
ATOM 1438 C C . MET A 1 183 ? 3.748 -9.415 -9.656 1.00 98.44 183 MET A C 1
ATOM 1440 O O . MET A 1 183 ? 3.147 -9.798 -8.653 1.00 98.44 183 MET A O 1
ATOM 1444 N N . HIS A 1 184 ? 3.703 -10.103 -10.798 1.00 98.69 184 HIS A N 1
ATOM 1445 C CA . HIS A 1 184 ? 2.987 -11.370 -10.927 1.00 98.69 184 HIS A CA 1
ATOM 1446 C C . HIS A 1 184 ? 3.526 -12.428 -9.957 1.00 98.69 184 HIS A C 1
ATOM 1448 O O . HIS A 1 184 ? 2.751 -13.146 -9.331 1.00 98.69 184 HIS A O 1
ATOM 1454 N N . HIS A 1 185 ? 4.849 -12.509 -9.789 1.00 98.81 185 HIS A N 1
ATOM 1455 C CA . HIS A 1 185 ? 5.456 -13.455 -8.862 1.00 98.81 185 HIS A CA 1
ATOM 1456 C C . HIS A 1 185 ? 5.043 -13.200 -7.409 1.00 98.81 185 HIS A C 1
ATOM 1458 O O . HIS A 1 185 ? 4.628 -14.144 -6.745 1.00 98.81 185 HIS A O 1
ATOM 1464 N N . VAL A 1 186 ? 5.116 -11.960 -6.911 1.00 98.69 186 VAL A N 1
ATOM 1465 C CA . VAL A 1 186 ? 4.735 -11.668 -5.513 1.00 98.69 186 VAL A CA 1
ATOM 1466 C C . VAL A 1 186 ? 3.240 -11.895 -5.256 1.00 98.69 186 VAL A C 1
ATOM 1468 O O . VAL A 1 186 ? 2.873 -12.305 -4.155 1.00 98.69 186 VAL A O 1
ATOM 1471 N N . ILE A 1 187 ? 2.393 -11.729 -6.280 1.00 98.75 187 ILE A N 1
ATOM 1472 C CA . ILE A 1 187 ? 0.983 -12.142 -6.231 1.00 98.75 187 ILE A CA 1
ATOM 1473 C C . ILE A 1 187 ? 0.860 -13.666 -6.174 1.00 98.75 187 ILE A C 1
ATOM 1475 O O . ILE A 1 187 ? 0.162 -14.198 -5.316 1.00 98.75 187 ILE A O 1
ATOM 1479 N N . GLY A 1 188 ? 1.587 -14.389 -7.030 1.00 98.75 188 GLY A N 1
ATOM 1480 C CA . GLY A 1 188 ? 1.607 -15.854 -7.035 1.00 98.75 188 GLY A CA 1
ATOM 1481 C C . GLY A 1 188 ? 2.130 -16.475 -5.733 1.00 98.75 188 GLY A C 1
ATOM 1482 O O . GLY A 1 188 ? 1.762 -17.597 -5.405 1.00 98.75 188 GLY A O 1
ATOM 1483 N N . GLN A 1 189 ? 2.957 -15.752 -4.971 1.00 98.69 189 GLN A N 1
ATOM 1484 C CA . GLN A 1 189 ? 3.392 -16.150 -3.625 1.00 98.69 189 GLN A CA 1
ATOM 1485 C C . GLN A 1 189 ? 2.355 -15.850 -2.526 1.00 98.69 189 GLN A C 1
ATOM 1487 O O . GLN A 1 189 ? 2.547 -16.257 -1.382 1.00 98.69 189 GLN A O 1
ATOM 1492 N N . GLY A 1 190 ? 1.278 -15.120 -2.835 1.00 98.56 190 GLY A N 1
ATOM 1493 C CA . GLY A 1 190 ? 0.268 -14.695 -1.862 1.00 98.56 190 GLY A CA 1
ATOM 1494 C C . GLY A 1 190 ? 0.705 -13.541 -0.954 1.00 98.56 190 GLY A C 1
ATOM 1495 O O . GLY A 1 190 ? 0.009 -13.220 0.003 1.00 98.56 190 GLY A O 1
ATOM 1496 N N . TRP A 1 191 ? 1.844 -12.904 -1.238 1.00 98.75 191 TRP A N 1
ATOM 1497 C CA . TRP A 1 191 ? 2.360 -11.759 -0.473 1.00 98.75 191 TRP A CA 1
ATOM 1498 C C . TRP A 1 191 ? 1.614 -10.464 -0.787 1.00 98.75 191 TRP A C 1
ATOM 1500 O O . TRP A 1 191 ? 1.587 -9.535 0.020 1.00 98.75 191 TRP A O 1
ATOM 1510 N N . VAL A 1 192 ? 1.028 -10.393 -1.979 1.00 98.75 192 VAL A N 1
ATOM 1511 C CA . VAL A 1 192 ? 0.332 -9.224 -2.506 1.00 98.75 192 VAL A CA 1
ATOM 1512 C C . VAL A 1 192 ? -0.948 -9.690 -3.197 1.00 98.75 192 VAL A C 1
ATOM 1514 O O . VAL A 1 192 ? -0.917 -10.686 -3.912 1.00 98.75 192 VAL A O 1
ATOM 1517 N N . MET A 1 193 ? -2.070 -8.989 -3.016 1.00 98.62 193 MET A N 1
ATOM 1518 C CA . MET A 1 193 ? -3.328 -9.350 -3.694 1.00 98.62 193 MET A CA 1
ATOM 1519 C C . MET A 1 193 ? -3.434 -8.721 -5.089 1.00 98.62 193 MET A C 1
ATOM 1521 O O . MET A 1 193 ? -3.817 -9.385 -6.049 1.00 98.62 193 MET A O 1
ATOM 1525 N N . TYR A 1 194 ? -3.073 -7.443 -5.208 1.00 98.75 194 TYR A N 1
ATOM 1526 C CA . TYR A 1 194 ? -3.115 -6.672 -6.449 1.00 98.75 194 TYR A CA 1
ATOM 1527 C C . TYR A 1 194 ? -1.881 -5.781 -6.581 1.00 98.75 194 TYR A C 1
ATOM 1529 O O . TYR A 1 194 ? -1.205 -5.461 -5.605 1.00 98.75 194 TYR A O 1
ATOM 1537 N N . TRP A 1 195 ? -1.620 -5.298 -7.789 1.00 98.50 195 TRP A N 1
ATOM 1538 C CA . TRP A 1 195 ? -0.631 -4.251 -8.000 1.00 98.50 195 TRP A CA 1
ATOM 1539 C C . TRP A 1 195 ? -1.185 -3.136 -8.882 1.00 98.50 195 TRP A C 1
ATOM 1541 O O . TRP A 1 195 ? -2.191 -3.316 -9.570 1.00 98.50 195 TRP A O 1
ATOM 1551 N N . GLY A 1 196 ? -0.547 -1.972 -8.832 1.00 97.69 196 GLY A N 1
ATOM 1552 C CA . GLY A 1 196 ? -0.903 -0.820 -9.653 1.00 97.69 196 GLY A CA 1
ATOM 1553 C C . GLY A 1 196 ? 0.283 0.104 -9.894 1.00 97.69 196 GLY A C 1
ATOM 1554 O O . GLY A 1 196 ? 1.402 -0.166 -9.461 1.00 97.69 196 GLY A O 1
ATOM 1555 N N . THR A 1 197 ? 0.028 1.216 -10.572 1.00 97.06 197 THR A N 1
ATOM 1556 C CA . THR A 1 197 ? 1.050 2.180 -10.994 1.00 97.06 197 THR A CA 1
ATOM 1557 C C . THR A 1 197 ? 0.699 3.586 -10.519 1.00 97.06 197 THR A C 1
ATOM 1559 O O . THR A 1 197 ? -0.470 3.969 -10.475 1.00 97.06 197 THR A O 1
ATOM 1562 N N . ALA A 1 198 ? 1.710 4.389 -10.210 1.00 94.25 198 ALA A N 1
ATOM 1563 C CA . ALA A 1 198 ? 1.582 5.819 -9.965 1.00 94.25 198 ALA A CA 1
ATOM 1564 C C . ALA A 1 198 ? 2.561 6.578 -10.860 1.00 94.25 198 ALA A C 1
ATOM 1566 O O . ALA A 1 198 ? 3.686 6.139 -11.066 1.00 94.25 198 ALA A O 1
ATOM 1567 N N . LYS A 1 199 ? 2.138 7.736 -11.383 1.00 92.25 199 LYS A N 1
ATOM 1568 C CA . LYS A 1 199 ? 2.965 8.603 -12.248 1.00 92.25 199 LYS A CA 1
ATOM 1569 C C . LYS A 1 199 ? 3.466 7.926 -13.538 1.00 92.25 199 LYS A C 1
ATOM 1571 O O . LYS A 1 199 ? 4.434 8.401 -14.119 1.00 92.25 199 LYS A O 1
ATOM 1576 N N . TRP A 1 200 ? 2.819 6.843 -13.966 1.00 94.25 200 TRP A N 1
ATOM 1577 C CA . TRP A 1 200 ? 3.006 6.253 -15.290 1.00 94.25 200 TRP A CA 1
ATOM 1578 C C . TRP A 1 200 ? 2.101 6.986 -16.283 1.00 94.25 200 TRP A C 1
ATOM 1580 O O . TRP A 1 200 ? 0.975 7.370 -15.950 1.00 94.25 200 TRP A O 1
ATOM 1590 N N . THR A 1 201 ? 2.597 7.198 -17.492 1.00 95.31 201 THR A N 1
ATOM 1591 C CA . THR A 1 201 ? 1.816 7.694 -18.622 1.00 95.31 201 THR A CA 1
ATOM 1592 C C . THR A 1 201 ? 0.790 6.645 -19.060 1.00 95.31 201 THR A C 1
ATOM 1594 O O . THR A 1 201 ? 0.982 5.453 -18.818 1.00 95.31 201 THR A O 1
ATOM 1597 N N . PRO A 1 202 ? -0.292 7.040 -19.756 1.00 94.56 202 PRO A N 1
ATOM 1598 C CA . PRO A 1 202 ? -1.246 6.074 -20.296 1.00 94.56 202 PRO A CA 1
ATOM 1599 C C . PRO A 1 202 ? -0.596 5.007 -21.188 1.00 94.56 202 PRO A C 1
ATOM 1601 O O . PRO A 1 202 ? -1.037 3.866 -21.167 1.00 94.56 202 PRO A O 1
ATOM 1604 N N . VAL A 1 203 ? 0.454 5.365 -21.936 1.00 94.38 203 VAL A N 1
ATOM 1605 C CA . VAL A 1 203 ? 1.180 4.443 -22.826 1.00 94.38 203 VAL A CA 1
ATOM 1606 C C . VAL A 1 203 ? 2.014 3.433 -22.042 1.00 94.38 203 VAL A C 1
ATOM 1608 O O . VAL A 1 203 ? 2.118 2.295 -22.463 1.00 94.38 203 VAL A O 1
ATOM 1611 N N . GLU A 1 204 ? 2.583 3.811 -20.898 1.00 91.94 204 GLU A N 1
ATOM 1612 C CA . GLU A 1 204 ? 3.314 2.861 -20.047 1.00 91.94 204 GLU A CA 1
ATOM 1613 C C . GLU A 1 204 ? 2.373 1.868 -19.341 1.00 91.94 204 GLU A C 1
ATOM 1615 O O . GLU A 1 204 ? 2.806 0.787 -18.953 1.00 91.94 204 GLU A O 1
ATOM 1620 N N . VAL A 1 205 ? 1.100 2.235 -19.138 1.00 91.56 205 VAL A N 1
ATOM 1621 C CA . VAL A 1 205 ? 0.090 1.389 -18.470 1.00 91.56 205 VAL A CA 1
ATOM 1622 C C . VAL A 1 205 ? -0.608 0.419 -19.434 1.00 91.56 205 VAL A C 1
ATOM 1624 O O . VAL A 1 205 ? -1.088 -0.623 -18.983 1.00 91.56 205 VAL A O 1
ATOM 1627 N N . MET A 1 206 ? -0.721 0.777 -20.717 1.00 78.38 206 MET A N 1
ATOM 1628 C CA . MET A 1 206 ? -1.397 -0.012 -21.761 1.00 78.38 206 MET A CA 1
ATOM 1629 C C . MET A 1 206 ? -0.453 -1.008 -22.429 1.00 78.38 206 MET A C 1
ATOM 1631 O O . MET A 1 206 ? -0.916 -2.148 -22.654 1.00 78.38 206 MET A O 1
#

Secondary structure (DSSP, 8-state):
-----------------------HHHHHHHTTSS---------PPTT--EEESTTSS-EEESS-EEHHHHTSTTS-HHHHHHHHHHHHHTT--EEE--TTTTHHHHHHHHHHHHHHHT--GGG-EEEEEESB-SSSS-BS--HHHHHHHHHHHHHHHT-S-EEEEEE-S--TTS-HHHHHHHHHHHHHTTSEEEEEESS--HHHH-

Sequence (206 aa):
MEEFQSSNELQQPLCMQHQQPCSKEQLLLQNINTPSVTRQSSTVTPGLRYRNIGKSGLRVSNVGLGTWVTFGNNVSEEQAEAVVQAAYESGINVFDLSEAHCGIRAELELGHILQKKGWKRSSYIVTTKIYWNSKSEERGLSRKHIIESVRASLARLQLSYIDVVIVHRADPMCPTEEVVRAMHHVIGQGWVMYWGTAKWTPVEVM

Organism: NCBI:txid36148

InterPro domains:
  IPR005399 Potassium channel, voltage-dependent, beta subunit, KCNAB-related [PTHR43150] (26-206)
  IPR023210 NADP-dependent oxidoreductase domain [PF00248] (63-205)
  IPR036812 NAD(P)-dependent oxidoreductase domain superfamily [G3DSA:3.20.20.100] (47-206)
  IPR036812 NAD(P)-dependent oxidoreductase domain superfamily [SSF51430] (48-203)

pLDDT: mean 81.63, std 22.13, range [27.95, 98.81]

Radius of gyration: 28.52 Å; chains: 1; bounding box: 58×69×94 Å